Protein AF-A0A5E4LTL9-F1 (afdb_monomer)

Mean predicted aligned error: 17.82 Å

pLDDT: mean 80.67, std 15.3, range [40.28, 94.75]

Foldseek 3Di:
DDDDDDDDDDDDDDDDDPDPPPDPDPPPPPPQQPQQDPLGARVSVQWDQQLLVSDTDRCVVDPSDDDADQDWDQDLQRDTFFFDDSVRHTDDDDDPPPDDAPVSLVVVPADWDPDVQIWGAGSVRDIHGDDPVFDDDPCQLVVQQWDKDQFDFPQQPPDPPDDTDSGGDIWTKAAAPSGRGHHPQWDWDSFPPPPDNRTITTTGGDDD

Secondary structure (DSSP, 8-state):
-------------------------------TT--B-TTS-BGGGT-EEEGGGTEEE-TTTS---------EEEPTTS-EEEEETTTTEEPPPP-GGG--SHHHHHHTTPPEES-SS-EEE-TTS-EEE---TT---HHHHHHTTPEEEEEEETTTTPPTT------EEEEEEEETTTTB---TTEEEEEEESTT-TT-EEEEEE---

Solvent-accessible surface area (backbone atoms only — not comparable to full-atom values): 13272 Å² total; per-residue (Å²): 137,90,81,91,85,85,86,89,79,84,81,87,77,92,72,91,72,81,68,85,78,72,74,90,64,93,65,93,60,88,66,87,83,77,55,55,49,100,86,62,27,35,50,92,81,48,25,43,76,27,78,61,72,76,42,64,35,39,71,92,83,43,73,83,76,72,87,53,70,94,55,70,48,75,39,97,73,71,50,71,35,44,41,46,69,64,79,47,42,65,50,79,69,85,79,70,86,78,61,85,46,29,66,54,36,50,73,72,68,43,58,68,44,96,49,90,70,43,31,27,45,48,75,90,73,49,73,28,62,50,78,62,86,88,64,89,42,63,66,55,21,47,73,38,49,14,46,64,36,80,63,33,61,76,54,75,89,58,63,94,87,65,87,67,70,94,52,64,34,72,44,31,32,15,41,25,86,84,62,24,31,50,38,95,67,31,43,72,40,80,43,49,60,75,95,48,90,56,18,40,18,34,47,41,72,65,81,129

Organism: NCBI:txid2885759

Radius of gyration: 40.94 Å; Cα contacts (8 Å, |Δi|>4): 295; chains: 1; bounding box: 63×66×120 Å

Structure (mmCIF, N/CA/C/O backbone):
data_AF-A0A5E4LTL9-F1
#
_entry.id   AF-A0A5E4LTL9-F1
#
loop_
_atom_site.group_PDB
_atom_site.id
_atom_site.type_symbol
_atom_site.label_atom_id
_atom_site.label_alt_id
_atom_site.label_comp_id
_atom_site.label_asym_id
_atom_site.label_entity_id
_atom_site.label_seq_id
_atom_site.pdbx_PDB_ins_code
_atom_site.Cartn_x
_atom_site.Cartn_y
_atom_site.Cartn_z
_atom_site.occupancy
_atom_site.B_iso_or_equiv
_atom_site.auth_seq_id
_atom_site.auth_comp_id
_atom_site.auth_asym_id
_atom_site.auth_atom_id
_atom_site.pdbx_PDB_model_num
ATOM 1 N N . MET A 1 1 ? 16.903 -51.162 73.311 1.00 42.03 1 MET A N 1
ATOM 2 C CA . MET A 1 1 ? 16.362 -50.334 74.412 1.00 42.03 1 MET A CA 1
ATOM 3 C C . MET A 1 1 ? 14.991 -49.853 73.932 1.00 42.03 1 MET A C 1
ATOM 5 O O . MET A 1 1 ? 14.964 -48.987 73.081 1.00 42.03 1 MET A O 1
ATOM 9 N N . LYS A 1 2 ? 13.899 -50.626 74.042 1.00 40.28 2 LYS A N 1
ATOM 10 C CA . LYS A 1 2 ? 13.083 -50.974 75.229 1.00 40.28 2 LYS A CA 1
ATOM 11 C C . LYS A 1 2 ? 12.522 -49.741 75.956 1.00 40.28 2 LYS A C 1
ATOM 13 O O . LYS A 1 2 ? 13.257 -49.133 76.716 1.00 40.28 2 LYS A O 1
ATOM 18 N N . MET A 1 3 ? 11.236 -49.464 75.722 1.00 40.50 3 MET A N 1
ATOM 19 C CA . MET A 1 3 ? 10.217 -48.847 76.605 1.00 40.50 3 MET A CA 1
ATOM 20 C C . MET A 1 3 ? 8.936 -48.806 75.745 1.00 40.50 3 MET A C 1
ATOM 22 O O . MET A 1 3 ? 8.913 -48.067 74.773 1.00 40.50 3 MET A O 1
ATOM 26 N N . PHE A 1 4 ? 7.935 -49.696 75.806 1.00 43.84 4 PHE A N 1
ATOM 27 C CA . PHE A 1 4 ? 7.130 -50.265 76.903 1.00 43.84 4 PHE A CA 1
ATOM 28 C C . PHE A 1 4 ? 6.545 -49.217 77.857 1.00 43.84 4 PHE A C 1
ATOM 30 O O . PHE A 1 4 ? 7.293 -48.667 78.655 1.00 43.84 4 PHE A O 1
ATOM 37 N N . ILE A 1 5 ? 5.220 -49.000 77.764 1.00 49.28 5 ILE A N 1
ATOM 38 C CA . ILE A 1 5 ? 4.168 -49.092 78.814 1.00 49.28 5 ILE A CA 1
ATOM 39 C C . ILE A 1 5 ? 2.835 -48.676 78.130 1.00 49.28 5 ILE A C 1
ATOM 41 O O . ILE A 1 5 ? 2.719 -47.554 77.661 1.00 49.28 5 ILE A O 1
ATOM 45 N N . PHE A 1 6 ? 1.978 -49.608 77.696 1.00 40.88 6 PHE A N 1
ATOM 46 C CA . PHE A 1 6 ? 0.892 -50.332 78.394 1.00 40.88 6 PHE A CA 1
ATOM 47 C C . PHE A 1 6 ? -0.418 -49.547 78.636 1.00 40.88 6 PHE A C 1
ATOM 49 O O . PHE A 1 6 ? -0.459 -48.597 79.403 1.00 40.88 6 PHE A O 1
ATOM 56 N N . ALA A 1 7 ? -1.487 -50.125 78.069 1.00 42.72 7 ALA A N 1
ATOM 57 C CA . ALA A 1 7 ? -2.854 -50.228 78.591 1.00 42.72 7 ALA A CA 1
ATOM 58 C C . ALA A 1 7 ? -3.828 -49.045 78.436 1.00 42.72 7 ALA A C 1
ATOM 60 O O . ALA A 1 7 ? -3.866 -48.149 79.266 1.00 42.72 7 ALA A O 1
ATOM 61 N N . MET A 1 8 ? -4.771 -49.187 77.494 1.00 40.50 8 MET A N 1
ATOM 62 C CA . MET A 1 8 ? -6.189 -48.917 77.769 1.00 40.50 8 MET A CA 1
ATOM 63 C C . MET A 1 8 ? -7.062 -49.979 77.089 1.00 40.50 8 MET A C 1
ATOM 65 O O . MET A 1 8 ? -7.411 -49.881 75.916 1.00 40.50 8 MET A O 1
ATOM 69 N N . LEU A 1 9 ? -7.368 -51.030 77.853 1.00 47.25 9 LEU A N 1
ATOM 70 C CA . LEU A 1 9 ? -8.408 -52.015 77.570 1.00 47.25 9 LEU A CA 1
ATOM 71 C C . LEU A 1 9 ? -9.649 -51.661 78.409 1.00 47.25 9 LEU A C 1
ATOM 73 O O . LEU A 1 9 ? -9.576 -51.639 79.631 1.00 47.25 9 LEU A O 1
ATOM 77 N N . VAL A 1 10 ? -10.763 -51.462 77.699 1.00 48.34 10 VAL A N 1
ATOM 78 C CA . VAL A 1 10 ? -12.150 -51.828 78.053 1.00 48.34 10 VAL A CA 1
ATOM 79 C C . VAL A 1 10 ? -12.805 -51.148 79.270 1.00 48.34 10 VAL A C 1
ATOM 81 O O . VAL A 1 10 ? -12.718 -51.619 80.396 1.00 48.34 10 VAL A O 1
ATOM 84 N N . PHE A 1 11 ? -13.645 -50.151 78.979 1.00 42.91 11 PHE A N 1
ATOM 85 C CA . PHE A 1 11 ? -14.962 -49.977 79.611 1.00 42.91 11 PHE A CA 1
ATOM 86 C C . PHE A 1 11 ? -15.977 -49.958 78.453 1.00 42.91 11 PHE A C 1
ATOM 88 O O . PHE A 1 11 ? -15.904 -49.104 77.579 1.00 42.91 11 PHE A O 1
ATOM 95 N N . ALA A 1 12 ? -16.718 -51.040 78.208 1.00 50.00 12 ALA A N 1
ATOM 96 C CA . ALA A 1 12 ? -18.005 -51.320 78.848 1.00 50.00 12 ALA A CA 1
ATOM 97 C C . ALA A 1 12 ? -18.982 -50.143 78.686 1.00 50.00 12 ALA A C 1
ATOM 99 O O . ALA A 1 12 ? -18.912 -49.169 79.426 1.00 50.00 12 ALA A O 1
ATOM 100 N N . GLY A 1 13 ? -19.896 -50.246 77.719 1.00 46.25 13 GLY A N 1
ATOM 101 C CA . GLY A 1 13 ? -20.955 -49.255 77.544 1.00 46.25 13 GLY A CA 1
ATOM 102 C C . GLY A 1 13 ? -21.548 -49.263 76.147 1.00 46.25 13 GLY A C 1
ATOM 103 O O . GLY A 1 13 ? -21.329 -48.340 75.373 1.00 46.25 13 GLY A O 1
ATOM 104 N N . GLY A 1 14 ? -22.297 -50.315 75.818 1.00 55.34 14 GLY A N 1
ATOM 105 C CA . GLY A 1 14 ? -23.233 -50.240 74.708 1.00 55.34 14 GLY A CA 1
ATOM 106 C C . GLY A 1 14 ? -24.299 -49.190 75.012 1.00 55.34 14 GLY A C 1
ATOM 107 O O . GLY A 1 14 ? -25.017 -49.306 76.001 1.00 55.34 14 GLY A O 1
ATOM 108 N N . LEU A 1 15 ? -24.413 -48.192 74.143 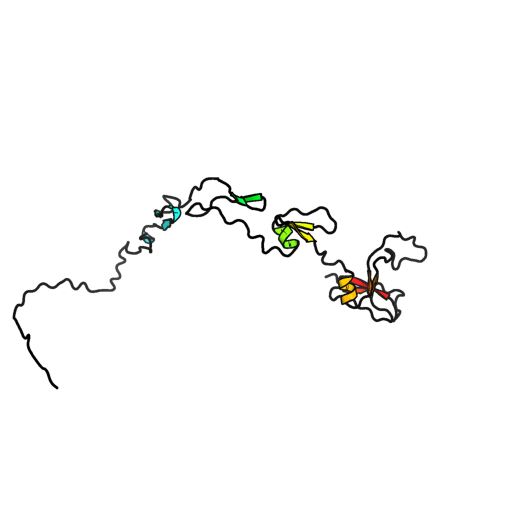1.00 49.59 15 LEU A N 1
ATOM 109 C CA . LEU A 1 15 ? -25.666 -47.500 73.889 1.00 49.59 15 LEU A CA 1
ATOM 110 C C . LEU A 1 15 ? -25.634 -46.981 72.457 1.00 49.59 15 LEU A C 1
ATOM 112 O O . LEU A 1 15 ? -24.769 -46.214 72.044 1.00 49.59 15 LEU A O 1
ATOM 116 N N . LEU A 1 16 ? -26.578 -47.518 71.698 1.00 54.06 16 LEU A N 1
ATOM 117 C CA . LEU A 1 16 ? -26.854 -47.242 70.307 1.00 54.06 16 LEU A CA 1
ATOM 118 C C . LEU A 1 16 ? -27.163 -45.751 70.129 1.00 54.06 16 LEU A C 1
ATOM 120 O O . LEU A 1 16 ? -28.270 -45.306 70.405 1.00 54.06 16 LEU A O 1
ATOM 124 N N . PHE A 1 17 ? -26.199 -45.003 69.609 1.00 44.84 17 PHE A N 1
ATOM 125 C CA . PHE A 1 17 ? -26.473 -43.921 68.673 1.00 44.84 17 PHE A CA 1
ATOM 126 C C . PHE A 1 17 ? -25.703 -44.264 67.405 1.00 44.84 17 PHE A C 1
ATOM 128 O O . PHE A 1 17 ? -24.545 -43.893 67.226 1.00 44.84 17 PHE A O 1
ATOM 135 N N . PHE A 1 18 ? -26.355 -45.047 66.542 1.00 50.97 18 PHE A N 1
ATOM 136 C CA . PHE A 1 18 ? -26.030 -45.041 65.126 1.00 50.97 18 PHE A CA 1
ATOM 137 C C . PHE A 1 18 ? -26.107 -43.578 64.685 1.00 50.97 18 PHE A C 1
ATOM 139 O O . PHE A 1 18 ? -27.191 -43.007 64.570 1.00 50.97 18 PHE A O 1
ATOM 146 N N . GLY A 1 19 ? -24.946 -42.959 64.473 1.00 48.91 19 GLY A N 1
ATOM 147 C CA . GLY A 1 19 ? -24.875 -41.869 63.521 1.00 48.91 19 GLY A CA 1
ATOM 148 C C . GLY A 1 19 ? -25.470 -42.377 62.214 1.00 48.91 19 GLY A C 1
ATOM 149 O O . GLY A 1 19 ? -25.259 -43.537 61.846 1.00 48.91 19 GLY A O 1
ATOM 150 N N . CYS A 1 20 ? -26.228 -41.530 61.525 1.00 46.00 20 CYS A N 1
ATOM 151 C CA . CYS A 1 20 ? -26.494 -41.746 60.115 1.00 46.00 20 CYS A CA 1
ATOM 152 C C . CYS A 1 20 ? -25.139 -41.782 59.397 1.00 46.00 20 CYS A C 1
ATOM 154 O O . CYS A 1 20 ? -24.617 -40.754 58.972 1.00 46.00 20 CYS A O 1
ATOM 156 N N . LEU A 1 21 ? -24.561 -42.976 59.276 1.00 48.28 21 LEU A N 1
ATOM 157 C CA . LEU A 1 21 ? -23.745 -43.339 58.134 1.00 48.28 21 LEU A CA 1
ATOM 158 C C . LEU A 1 21 ? -24.704 -43.281 56.944 1.00 48.28 21 LEU A C 1
ATOM 160 O O . LEU A 1 21 ? -25.384 -44.249 56.624 1.00 48.28 21 LEU A O 1
ATOM 164 N N . GLY A 1 22 ? -24.853 -42.081 56.385 1.00 47.03 22 GLY A N 1
ATOM 165 C CA . GLY A 1 22 ? -25.457 -41.894 55.082 1.00 47.03 22 GLY A CA 1
ATOM 166 C C . GLY A 1 22 ? -24.492 -42.475 54.068 1.00 47.03 22 GLY A C 1
ATOM 167 O O . GLY A 1 22 ? -23.444 -41.888 53.796 1.00 47.03 22 GLY A O 1
ATOM 168 N N . ASP A 1 23 ? -24.836 -43.653 53.567 1.00 43.66 23 ASP A N 1
ATOM 169 C CA . ASP A 1 23 ? -24.208 -44.254 52.410 1.00 43.66 23 ASP A CA 1
ATOM 170 C C . ASP A 1 23 ? -24.139 -43.227 51.271 1.00 43.66 23 ASP A C 1
ATOM 172 O O . ASP A 1 23 ? -25.149 -42.652 50.856 1.00 43.66 23 ASP A O 1
ATOM 176 N N . ASN A 1 24 ? -22.938 -43.030 50.721 1.00 55.28 24 ASN A N 1
ATOM 177 C CA . ASN A 1 24 ? -22.791 -42.582 49.342 1.00 55.28 24 ASN A CA 1
ATOM 178 C C . ASN A 1 24 ? -23.327 -43.705 48.444 1.00 55.28 24 ASN A C 1
ATOM 180 O O . ASN A 1 24 ? -22.568 -44.525 47.928 1.00 55.28 24 ASN A O 1
ATOM 184 N N . GLN A 1 25 ? -24.647 -43.765 48.276 1.00 48.75 25 GLN A N 1
ATOM 185 C CA . GLN A 1 25 ? -25.233 -44.466 47.145 1.00 48.75 25 GLN A CA 1
ATOM 186 C C . GLN A 1 25 ? -25.134 -43.566 45.907 1.00 48.75 25 GLN A C 1
ATOM 188 O O . GLN A 1 25 ? -25.511 -42.393 45.979 1.00 48.75 25 GLN A O 1
ATOM 193 N N . PRO A 1 26 ? -24.723 -44.099 44.741 1.00 55.72 26 PRO A N 1
ATOM 194 C CA . PRO A 1 26 ?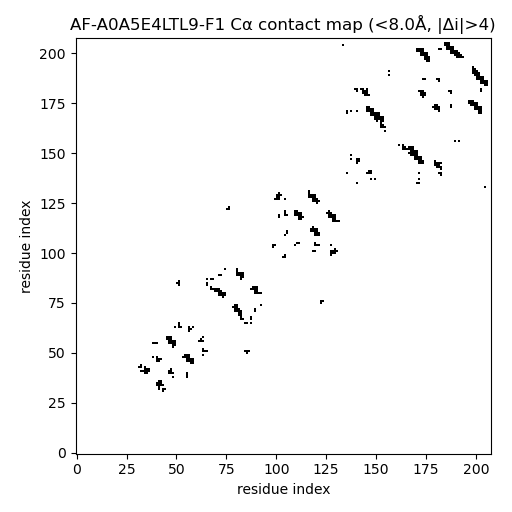 -25.027 -43.491 43.454 1.00 55.72 26 PRO A CA 1
ATOM 195 C C . PRO A 1 26 ? -26.536 -43.632 43.221 1.00 55.72 26 PRO A C 1
ATOM 197 O O . PRO A 1 26 ? -27.022 -44.532 42.537 1.00 55.72 26 PRO A O 1
ATOM 200 N N . GLY A 1 27 ? -27.292 -42.760 43.882 1.00 44.44 27 GLY A N 1
ATOM 201 C CA . GLY A 1 27 ? -28.712 -42.579 43.673 1.00 44.44 27 GLY A CA 1
ATOM 202 C C . GLY A 1 27 ? -28.911 -41.861 42.353 1.00 44.44 27 GLY A C 1
ATOM 203 O O . GLY A 1 27 ? -28.797 -40.641 42.274 1.00 44.44 27 GLY A O 1
ATOM 204 N N . ASN A 1 28 ? -29.225 -42.636 41.318 1.00 56.06 28 ASN A N 1
ATOM 205 C CA . ASN A 1 28 ? -29.892 -42.174 40.110 1.00 56.06 28 ASN A CA 1
ATOM 206 C C . ASN A 1 28 ? -31.312 -41.694 40.467 1.00 56.06 28 ASN A C 1
ATOM 208 O O . ASN A 1 28 ? -32.315 -42.343 40.188 1.00 56.06 28 ASN A O 1
ATOM 212 N N . GLY A 1 29 ? -31.365 -40.575 41.173 1.00 53.91 29 GLY A N 1
ATOM 213 C CA . GLY A 1 29 ? -32.506 -39.698 41.304 1.00 53.91 29 GLY A CA 1
ATOM 214 C C . GLY A 1 29 ? -31.923 -38.325 41.063 1.00 53.91 29 GLY A C 1
ATOM 215 O O . GLY A 1 29 ? -31.194 -37.812 41.907 1.00 53.91 29 GLY A O 1
ATOM 216 N N . THR A 1 30 ? -32.146 -37.774 39.874 1.00 54.22 30 THR A N 1
ATOM 217 C CA . THR A 1 30 ? -31.717 -36.418 39.541 1.00 54.22 30 THR A CA 1
ATOM 218 C C . THR A 1 30 ? -32.328 -35.468 40.565 1.00 54.22 30 THR A C 1
ATOM 220 O O . THR A 1 30 ? -33.503 -35.114 40.466 1.00 54.22 30 THR A O 1
ATOM 223 N N . VAL A 1 31 ? -31.554 -35.088 41.584 1.00 56.84 31 VAL A N 1
ATOM 224 C CA . VAL A 1 31 ? -31.91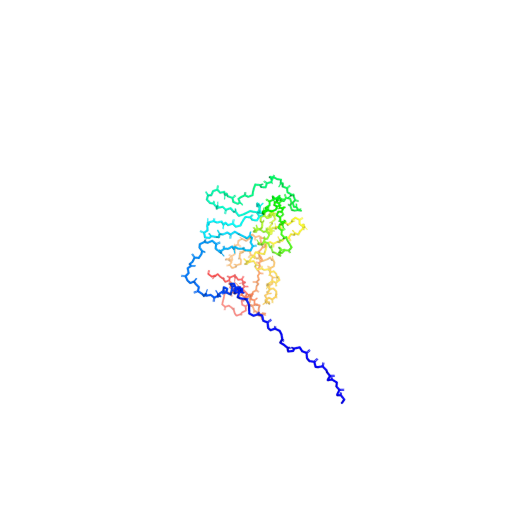0 -33.988 42.474 1.00 56.84 31 VAL A CA 1
ATOM 225 C C . VAL A 1 31 ? -31.895 -32.748 41.595 1.00 56.84 31 VAL A C 1
ATOM 227 O O . VAL A 1 31 ? -30.835 -32.239 41.228 1.00 56.84 31 VAL A O 1
ATOM 230 N N . VAL A 1 32 ? -33.085 -32.320 41.181 1.00 57.03 32 VAL A N 1
ATOM 231 C CA . VAL A 1 32 ? -33.272 -31.114 40.380 1.00 57.03 32 VAL A CA 1
ATOM 232 C C . VAL A 1 32 ? -32.790 -29.946 41.242 1.00 57.03 32 VAL A C 1
ATOM 234 O O . VAL A 1 32 ? -33.374 -29.674 42.289 1.00 57.03 32 VAL A O 1
ATOM 237 N N . GLY A 1 33 ? -31.677 -29.313 40.855 1.00 61.84 33 GLY A N 1
ATOM 238 C CA . GLY A 1 33 ? -31.102 -28.169 41.570 1.00 61.84 33 GLY A CA 1
ATOM 239 C C . GLY A 1 33 ? -29.743 -28.372 42.253 1.00 61.84 33 GLY A C 1
ATOM 240 O O . GLY A 1 33 ? -29.355 -27.503 43.031 1.00 61.84 33 GLY A O 1
ATOM 241 N N . ASN A 1 34 ? -28.973 -29.439 41.992 1.00 70.31 34 ASN A N 1
ATOM 242 C CA . ASN A 1 34 ? -27.575 -29.543 42.474 1.00 70.31 34 ASN A CA 1
ATOM 243 C C . ASN A 1 34 ? -26.506 -29.062 41.461 1.00 70.31 34 ASN A C 1
ATOM 245 O O . ASN A 1 34 ? -25.313 -29.266 41.640 1.00 70.31 34 ASN A O 1
ATOM 249 N N . ASP A 1 35 ? -26.908 -28.385 40.397 1.00 81.38 35 ASP A N 1
ATOM 250 C CA . ASP A 1 35 ? -26.060 -27.993 39.267 1.00 81.38 35 ASP A CA 1
ATOM 251 C C . ASP A 1 35 ? -25.598 -26.526 39.354 1.00 81.38 35 ASP A C 1
ATOM 253 O O . ASP A 1 35 ? -25.837 -25.725 38.454 1.00 81.38 35 ASP A O 1
ATOM 257 N N . SER A 1 36 ? -24.976 -26.145 40.477 1.00 86.44 36 SER A N 1
ATOM 258 C CA . SER A 1 36 ? -24.391 -24.798 40.592 1.00 86.44 36 SER A CA 1
ATOM 259 C C . SER A 1 36 ? -23.082 -24.694 39.817 1.00 86.44 36 SER A C 1
ATOM 261 O O . SER A 1 36 ? -22.221 -25.560 39.958 1.00 86.44 36 SER A O 1
ATOM 263 N N . ASP A 1 37 ? -22.910 -23.602 39.076 1.00 86.06 37 ASP A N 1
ATOM 264 C CA . ASP A 1 37 ? -21.609 -23.168 38.565 1.00 86.06 37 ASP A CA 1
ATOM 265 C C . ASP A 1 37 ? -20.714 -22.583 39.684 1.00 86.06 37 ASP A C 1
ATOM 267 O O . ASP A 1 37 ? -21.110 -22.502 40.851 1.00 86.06 37 ASP A O 1
ATOM 271 N N . SER A 1 38 ? -19.493 -22.157 39.338 1.00 91.50 38 SER A N 1
ATOM 272 C CA . SER A 1 38 ? -18.532 -21.542 40.273 1.00 91.50 38 SER A CA 1
ATOM 273 C C . SER A 1 38 ? -19.049 -20.270 40.956 1.00 91.50 38 SER A C 1
ATOM 275 O O . SER A 1 38 ? -18.534 -19.885 42.004 1.00 91.50 38 SER A O 1
ATOM 277 N N . HIS A 1 39 ? -20.058 -19.620 40.373 1.00 86.69 39 HIS A N 1
ATOM 278 C CA . HIS A 1 39 ? -20.718 -18.434 40.911 1.00 86.69 39 HIS A CA 1
ATOM 279 C C . HIS A 1 39 ? -22.027 -18.775 41.647 1.00 86.69 39 HIS A C 1
ATOM 281 O O . HIS A 1 39 ? -22.732 -17.882 42.116 1.00 86.69 39 HIS A O 1
ATOM 287 N N . GLY A 1 40 ? -22.348 -20.067 41.790 1.00 88.19 40 GLY A N 1
ATOM 288 C CA . GLY A 1 40 ? -23.542 -20.566 42.464 1.00 88.19 40 GLY A CA 1
ATOM 289 C C . GLY A 1 40 ? -24.795 -20.626 41.586 1.00 88.19 40 GLY A C 1
ATOM 290 O O . GLY A 1 40 ? -25.834 -21.085 42.069 1.00 88.19 40 GLY A O 1
ATOM 291 N N . CYS A 1 41 ? -24.731 -20.224 40.315 1.00 91.50 41 CYS A N 1
ATOM 292 C CA . CYS A 1 41 ? -25.880 -20.177 39.416 1.00 91.50 41 CYS A CA 1
ATOM 293 C C . CYS A 1 41 ? -26.301 -21.570 38.950 1.00 91.50 41 CYS A C 1
ATOM 295 O O . CYS A 1 41 ? -25.478 -22.379 38.532 1.00 91.50 41 CYS A O 1
ATOM 297 N N . LYS A 1 42 ? -27.609 -21.838 39.004 1.00 90.56 42 LYS A N 1
ATOM 298 C CA . LYS A 1 42 ? -28.217 -23.107 38.583 1.00 90.56 42 LYS A CA 1
ATOM 299 C C . LYS A 1 42 ? -28.638 -23.042 37.116 1.00 90.56 42 LYS A C 1
ATOM 301 O O . LYS A 1 42 ? -29.698 -22.489 36.803 1.00 90.56 42 LYS A O 1
ATOM 306 N N . LEU A 1 43 ? -27.842 -23.626 36.226 1.00 85.00 43 LEU A N 1
ATOM 307 C CA . LEU A 1 43 ? -28.092 -23.602 34.778 1.00 85.00 43 LEU A CA 1
ATOM 308 C C . LEU A 1 43 ? -29.400 -24.322 34.401 1.00 85.00 43 LEU A C 1
ATOM 310 O O . LEU A 1 43 ? -30.139 -23.841 33.544 1.00 85.00 43 LEU A O 1
ATOM 314 N N . SER A 1 44 ? -29.753 -25.407 35.095 1.00 84.19 44 SER A N 1
ATOM 315 C CA . SER A 1 44 ? -30.987 -26.185 34.885 1.00 84.19 44 SER A CA 1
ATOM 316 C C . SER A 1 44 ? -32.241 -25.414 35.283 1.00 84.19 44 SER A C 1
ATOM 318 O O . SER A 1 44 ? -33.310 -25.650 34.730 1.00 84.19 44 SER A O 1
ATOM 320 N N . ALA A 1 45 ? -32.122 -24.465 36.217 1.00 86.00 45 ALA A N 1
ATOM 321 C CA . ALA A 1 45 ? -33.194 -23.526 36.547 1.00 86.00 45 ALA A CA 1
ATOM 322 C C . ALA A 1 45 ? -33.209 -22.301 35.610 1.00 86.00 45 ALA A C 1
ATOM 324 O O . ALA A 1 45 ? -34.049 -21.411 35.758 1.00 86.00 45 ALA A O 1
ATOM 325 N N . GLY A 1 46 ? -32.294 -22.250 34.636 1.00 87.44 46 GLY A N 1
ATOM 326 C CA . GLY A 1 46 ? -32.217 -21.182 33.652 1.00 87.44 46 GLY A CA 1
ATOM 327 C C . GLY A 1 46 ? -31.345 -19.993 34.032 1.00 87.44 46 GLY A C 1
ATOM 328 O O . GLY A 1 46 ? -31.355 -18.985 33.323 1.00 87.44 46 GLY A O 1
ATOM 329 N N . TYR A 1 47 ? -30.619 -20.073 35.147 1.00 89.69 47 TYR A N 1
ATOM 330 C CA . TYR A 1 47 ? -29.749 -18.994 35.590 1.00 89.69 47 TYR A CA 1
ATOM 331 C C . TYR A 1 47 ? -28.400 -19.045 34.881 1.00 89.69 47 TYR A C 1
ATOM 333 O O . TYR A 1 47 ? -27.743 -20.078 34.863 1.00 89.69 47 TYR A O 1
ATOM 341 N N . ASN A 1 48 ? -27.970 -17.901 34.362 1.00 89.44 48 ASN A N 1
ATOM 342 C CA . ASN A 1 48 ? -26.644 -17.669 33.812 1.00 89.44 48 ASN A CA 1
ATOM 343 C C . ASN A 1 48 ? -25.959 -16.565 34.621 1.00 89.44 48 ASN A C 1
ATOM 345 O O . ASN A 1 48 ? -26.589 -15.560 34.968 1.00 89.44 48 ASN A O 1
ATOM 349 N N . TRP A 1 49 ? -24.677 -16.744 34.930 1.00 89.88 49 TRP A N 1
ATOM 350 C CA . TRP A 1 49 ? -23.895 -15.713 35.600 1.00 89.88 49 TRP A CA 1
ATOM 351 C C . TRP A 1 49 ? -23.688 -14.504 34.683 1.00 89.88 49 TRP A C 1
ATOM 353 O O . TRP A 1 49 ? -23.253 -14.642 33.541 1.00 89.88 49 TRP A O 1
ATOM 363 N N . CYS A 1 50 ? -23.986 -13.309 35.190 1.00 88.88 50 CYS A N 1
ATOM 364 C CA . CYS A 1 50 ? -23.691 -12.053 34.514 1.00 88.88 50 CYS A CA 1
ATOM 365 C C . CYS A 1 50 ? -22.598 -11.309 35.279 1.00 88.88 50 CYS A C 1
ATOM 367 O O . CYS A 1 50 ? -22.867 -10.734 36.337 1.00 88.88 50 CYS A O 1
ATOM 369 N N . ASP A 1 51 ? -21.388 -11.279 34.718 1.00 84.50 51 ASP A N 1
ATOM 370 C CA . ASP A 1 51 ? -20.227 -10.642 35.349 1.00 84.50 51 ASP A CA 1
ATOM 371 C C . ASP A 1 51 ? -20.458 -9.145 35.597 1.00 84.50 51 ASP A C 1
ATOM 373 O O . ASP A 1 51 ? -20.180 -8.623 36.670 1.00 84.50 51 ASP A O 1
ATOM 377 N N . ALA A 1 52 ? -21.117 -8.463 34.664 1.00 80.81 52 ALA A N 1
ATOM 378 C CA . ALA A 1 52 ? -21.386 -7.036 34.792 1.00 80.81 52 ALA A CA 1
ATOM 379 C C . ALA A 1 52 ? -22.307 -6.653 35.961 1.00 80.81 52 ALA A C 1
ATOM 381 O O . ALA A 1 52 ? -22.222 -5.547 36.486 1.00 80.81 52 ALA A O 1
ATOM 382 N N . LYS A 1 53 ? -23.223 -7.548 36.351 1.00 82.88 53 LYS A N 1
ATOM 383 C CA . LYS A 1 53 ? -24.169 -7.314 37.454 1.00 82.88 53 LYS A CA 1
ATOM 384 C C . LYS A 1 53 ? -23.811 -8.113 38.711 1.00 82.88 53 LYS A C 1
ATOM 386 O O . LYS A 1 53 ? -24.531 -7.997 39.699 1.00 82.88 53 LYS A O 1
ATOM 391 N N . GLN A 1 54 ? -22.755 -8.934 38.652 1.00 85.94 54 GLN A N 1
ATOM 392 C CA . GLN A 1 54 ? -22.344 -9.880 39.696 1.00 85.94 54 GLN A CA 1
ATOM 393 C C . GLN A 1 54 ? -23.535 -10.679 40.262 1.00 85.94 54 GLN A C 1
ATOM 395 O O . GLN A 1 54 ? -23.674 -10.853 41.474 1.00 85.94 54 GLN A O 1
ATOM 400 N N . LYS A 1 55 ? -24.444 -11.124 39.380 1.00 89.12 55 LYS A N 1
ATOM 401 C CA . LYS A 1 55 ? -25.648 -11.871 39.770 1.00 89.12 55 LYS A CA 1
ATOM 402 C C . LYS A 1 55 ? -26.029 -12.939 38.750 1.00 89.12 55 LYS A C 1
ATOM 404 O O . LYS A 1 55 ? -25.819 -12.779 37.547 1.00 89.12 55 LYS A O 1
ATOM 409 N N . CYS A 1 56 ? -26.664 -13.997 39.243 1.00 91.88 56 CYS A N 1
ATOM 410 C CA . CYS A 1 56 ? -27.313 -15.009 38.423 1.00 91.88 56 CYS A CA 1
ATOM 411 C C . CYS A 1 56 ? -28.608 -14.441 37.836 1.00 91.88 56 CYS A C 1
ATOM 413 O O . CYS A 1 56 ? -29.532 -14.104 38.577 1.00 91.88 56 CYS A O 1
ATOM 415 N N . ILE A 1 57 ? -28.688 -14.340 36.512 1.00 91.88 57 ILE A N 1
ATOM 416 C CA . ILE A 1 57 ? -29.866 -13.832 35.802 1.00 91.88 57 ILE A CA 1
ATOM 417 C C . ILE A 1 57 ? -30.496 -14.917 34.943 1.00 91.88 57 ILE A C 1
ATOM 419 O O . ILE A 1 57 ? -29.808 -15.818 34.474 1.00 91.88 57 ILE A O 1
ATOM 423 N N . ARG A 1 58 ? -31.794 -14.802 34.675 1.00 91.62 58 ARG A N 1
ATOM 424 C CA . ARG A 1 58 ? -32.452 -15.574 33.618 1.00 91.62 58 ARG A CA 1
ATOM 425 C C . ARG A 1 58 ? -32.437 -14.717 32.351 1.00 91.62 58 ARG A C 1
ATOM 427 O O . ARG A 1 58 ? -33.090 -13.674 32.362 1.00 91.62 58 ARG A O 1
ATOM 434 N N . PRO A 1 59 ? -31.720 -15.107 31.278 1.00 88.69 59 PRO A N 1
ATOM 435 C CA . PRO A 1 59 ? -31.536 -14.258 30.093 1.00 88.69 59 PRO A CA 1
ATOM 436 C C . PRO A 1 59 ? -32.833 -13.781 29.423 1.00 88.69 59 PRO A C 1
ATOM 438 O O . PRO A 1 59 ? -32.832 -12.780 28.715 1.00 88.69 59 PRO A O 1
ATOM 441 N N . TRP A 1 60 ? -33.938 -14.501 29.633 1.00 87.44 60 TRP A N 1
ATOM 442 C CA . TRP A 1 60 ? -35.265 -14.163 29.107 1.00 87.44 60 TRP A CA 1
ATOM 443 C C . TRP A 1 60 ? -36.096 -13.243 30.015 1.00 87.44 60 TRP A C 1
ATOM 445 O O . TRP A 1 60 ?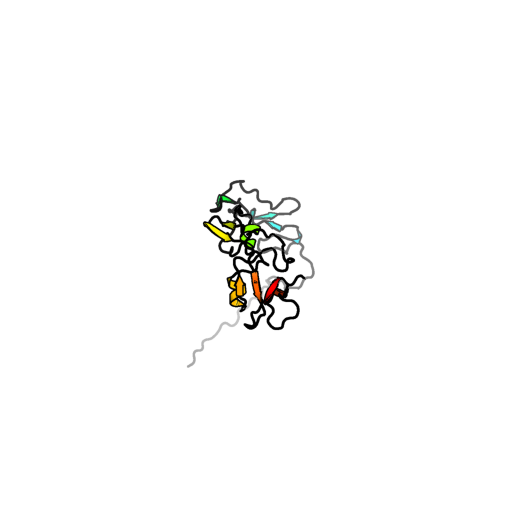 -37.131 -12.754 29.578 1.00 87.44 60 TRP A O 1
ATOM 455 N N . GLU A 1 61 ? -35.677 -13.010 31.261 1.00 89.25 61 GLU A N 1
ATOM 456 C CA . GLU A 1 61 ? -36.310 -12.043 32.176 1.00 89.25 61 GLU A CA 1
ATOM 457 C C . GLU A 1 61 ? -35.493 -10.754 32.253 1.00 89.25 61 GLU A C 1
ATOM 459 O O . GLU A 1 61 ? -36.042 -9.655 32.237 1.00 89.25 61 GLU A O 1
ATOM 464 N N . GLU A 1 62 ? -34.166 -10.884 32.296 1.00 85.69 62 GLU A N 1
ATOM 465 C CA . GLU A 1 62 ? -33.243 -9.762 32.336 1.00 85.69 62 GLU A CA 1
ATOM 466 C C . GLU A 1 62 ? -32.065 -9.976 31.387 1.00 85.69 62 GLU A C 1
ATOM 468 O O . GLU A 1 62 ? -31.455 -11.042 31.344 1.00 85.69 62 GLU A O 1
ATOM 473 N N . ASN A 1 63 ? -31.679 -8.911 30.688 1.00 85.31 63 ASN A N 1
ATOM 474 C CA . ASN A 1 63 ? -30.509 -8.903 29.821 1.00 85.31 63 ASN A CA 1
ATOM 475 C C . ASN A 1 63 ? -29.225 -8.581 30.621 1.00 85.31 63 ASN A C 1
ATOM 477 O O . ASN A 1 63 ? -29.233 -7.740 31.532 1.00 85.31 63 ASN A O 1
ATOM 481 N N . CYS A 1 64 ? -28.107 -9.205 30.240 1.00 83.69 64 CYS A N 1
ATOM 482 C CA . CYS A 1 64 ? -26.758 -8.896 30.736 1.00 83.69 64 CYS A CA 1
ATOM 483 C C . CYS A 1 64 ? -26.109 -7.733 29.959 1.00 83.69 64 CYS A C 1
ATOM 485 O O . CYS A 1 64 ? -24.889 -7.628 29.879 1.00 83.69 64 CYS A O 1
ATOM 487 N N . THR A 1 65 ? -26.906 -6.857 29.341 1.00 80.31 65 THR A N 1
ATOM 488 C CA . THR A 1 65 ? -26.357 -5.672 28.677 1.00 80.31 65 THR A CA 1
ATOM 489 C C . THR A 1 65 ? -25.966 -4.638 29.716 1.00 80.31 65 THR A C 1
ATOM 491 O O . THR A 1 65 ? -26.759 -4.262 30.583 1.00 80.31 65 THR A O 1
ATOM 494 N N . VAL A 1 66 ? -24.717 -4.204 29.613 1.00 82.38 66 VAL A N 1
ATOM 495 C CA . VAL A 1 66 ? -24.144 -3.132 30.415 1.00 82.38 66 VAL A CA 1
ATOM 496 C C . VAL A 1 66 ? -24.373 -1.844 29.661 1.00 82.38 66 VAL A C 1
ATOM 498 O O . VAL A 1 66 ? -23.941 -1.712 28.518 1.00 82.38 66 VAL A O 1
ATOM 501 N N . MET A 1 67 ? -25.066 -0.906 30.291 1.00 81.62 67 MET A N 1
ATOM 502 C CA . MET A 1 67 ? -25.134 0.451 29.777 1.00 81.62 67 MET A CA 1
ATOM 503 C C . MET A 1 67 ? -23.914 1.185 30.323 1.00 81.62 67 MET A C 1
ATOM 505 O O . MET A 1 67 ? -23.863 1.510 31.510 1.00 81.62 67 MET A O 1
ATOM 509 N N . CYS A 1 68 ? -22.900 1.360 29.482 1.00 88.81 68 CYS A N 1
ATOM 510 C CA . CYS A 1 68 ? -21.747 2.175 29.832 1.00 88.81 68 CYS A CA 1
ATOM 511 C C . CYS A 1 68 ? -22.024 3.645 29.491 1.00 88.81 68 CYS A C 1
ATOM 513 O O . CYS A 1 68 ? -22.821 3.916 28.594 1.00 88.81 68 CYS A O 1
ATOM 515 N N . PRO A 1 69 ? -21.395 4.598 30.199 1.00 89.50 69 PRO A N 1
ATOM 516 C CA . PRO A 1 69 ? -21.426 5.997 29.795 1.00 89.50 69 PRO A CA 1
ATOM 517 C C . PRO A 1 69 ? -20.865 6.178 28.378 1.00 89.50 69 PRO A C 1
ATOM 519 O O . PRO A 1 69 ? -19.883 5.527 28.016 1.00 89.50 69 PRO A O 1
ATOM 522 N N . ASP A 1 70 ? -21.467 7.087 27.610 1.00 89.06 70 ASP A N 1
ATOM 523 C CA . ASP A 1 70 ? -21.066 7.410 26.233 1.00 89.06 70 ASP A CA 1
ATOM 524 C C . ASP A 1 70 ? -19.916 8.440 26.183 1.00 89.06 70 ASP A C 1
ATOM 526 O O . ASP A 1 70 ? -19.906 9.358 25.361 1.00 89.06 70 ASP A O 1
ATOM 530 N N . ASP A 1 71 ? -18.942 8.332 27.092 1.00 93.19 71 ASP A N 1
ATOM 531 C CA . ASP A 1 71 ? -17.727 9.143 27.056 1.00 93.19 71 ASP A CA 1
ATOM 532 C C . ASP A 1 71 ? -16.673 8.534 26.125 1.00 93.19 71 ASP A C 1
ATOM 534 O O . ASP A 1 71 ? -16.530 7.316 25.987 1.00 93.19 71 ASP A O 1
ATOM 538 N N . ALA A 1 72 ? -15.906 9.414 25.482 1.00 92.69 72 ALA A N 1
ATOM 539 C CA . ALA A 1 72 ? -14.891 9.036 24.515 1.00 92.69 72 ALA A CA 1
ATOM 540 C C . ALA A 1 72 ? -13.500 9.473 24.983 1.00 92.69 72 ALA A C 1
ATOM 542 O O . ALA A 1 72 ? -13.288 10.620 25.384 1.00 92.69 72 ALA A O 1
ATOM 543 N N . ARG A 1 73 ? -12.534 8.558 24.903 1.00 92.19 73 ARG A N 1
ATOM 544 C CA . ARG A 1 73 ? -11.113 8.846 25.106 1.00 92.19 73 ARG A CA 1
ATOM 545 C C . ARG A 1 73 ? -10.451 9.015 23.748 1.00 92.19 73 ARG A C 1
ATOM 547 O O . ARG A 1 73 ? -10.531 8.119 22.912 1.00 92.19 73 ARG A O 1
ATOM 554 N N . VAL A 1 74 ? -9.781 10.146 23.549 1.00 91.19 74 VAL A N 1
ATOM 555 C CA . VAL A 1 74 ? -9.025 10.421 22.322 1.00 91.19 74 VAL A CA 1
ATOM 556 C C . VAL A 1 74 ? -7.698 9.661 22.357 1.00 91.19 74 VAL A C 1
ATOM 558 O O . VAL A 1 74 ? -6.973 9.708 23.354 1.00 91.19 74 VAL A O 1
ATOM 561 N N . CYS A 1 75 ? -7.401 8.946 21.278 1.00 88.00 75 CYS A N 1
ATOM 562 C CA . CYS A 1 75 ? -6.145 8.241 21.063 1.00 88.00 75 CYS A CA 1
ATOM 563 C C . CYS A 1 75 ? -5.105 9.160 20.382 1.00 88.00 75 CYS A C 1
ATOM 565 O O . CYS A 1 75 ? -5.469 10.205 19.838 1.00 88.00 75 CYS A O 1
ATOM 567 N N . PRO A 1 76 ? -3.801 8.815 20.405 1.00 82.31 76 PRO A N 1
ATOM 568 C CA . PRO A 1 76 ? -2.743 9.643 19.806 1.00 82.31 76 PRO A CA 1
ATOM 569 C C . PRO A 1 76 ? -2.928 9.940 18.310 1.00 82.31 76 PRO A C 1
ATOM 571 O O . PRO A 1 76 ? -2.421 10.935 17.805 1.00 82.31 76 PRO A O 1
ATOM 574 N N . ASP A 1 77 ? -3.672 9.091 17.608 1.00 74.69 77 ASP A N 1
ATOM 575 C CA . ASP A 1 77 ? -4.034 9.228 16.200 1.00 74.69 77 ASP A CA 1
ATOM 576 C C . ASP A 1 77 ? -5.234 10.144 15.932 1.00 74.69 77 ASP A C 1
ATOM 578 O O . ASP A 1 77 ? -5.566 10.393 14.776 1.00 74.69 77 ASP A O 1
ATOM 582 N N . GLY A 1 78 ? -5.889 10.647 16.980 1.00 81.00 78 GLY A N 1
ATOM 583 C CA . GLY A 1 78 ? -7.095 11.465 16.874 1.00 81.00 78 GLY A CA 1
ATOM 584 C C . GLY A 1 78 ? -8.399 10.669 16.765 1.00 81.00 78 GLY A C 1
ATOM 585 O O . GLY A 1 78 ? -9.466 11.283 16.801 1.00 81.00 78 GLY A O 1
ATOM 586 N N . SER A 1 79 ? -8.355 9.332 16.684 1.00 83.88 79 SER A N 1
ATOM 587 C CA . SER A 1 79 ? -9.552 8.502 16.862 1.00 83.88 79 SER A CA 1
ATOM 588 C C . SER A 1 79 ? -10.065 8.561 18.303 1.00 83.88 79 SER A C 1
ATOM 590 O O . SER A 1 79 ? -9.366 8.983 19.229 1.00 83.88 79 SER A O 1
ATOM 592 N N . ALA A 1 80 ? -11.317 8.150 18.498 1.00 88.62 80 ALA A N 1
ATOM 593 C CA . ALA A 1 80 ? -11.977 8.168 19.791 1.00 88.62 80 ALA A CA 1
ATOM 594 C C . ALA A 1 80 ? -12.487 6.767 20.144 1.00 88.62 80 ALA A C 1
ATOM 596 O O . ALA A 1 80 ? -13.187 6.135 19.353 1.00 88.62 80 ALA A O 1
ATOM 597 N N . VAL A 1 81 ? -12.140 6.287 21.337 1.00 92.00 81 VAL A N 1
ATOM 598 C CA . VAL A 1 81 ? -12.570 4.982 21.852 1.00 92.00 81 VAL A CA 1
ATOM 599 C C . VAL A 1 81 ? -13.548 5.157 23.008 1.00 92.00 81 VAL A C 1
ATOM 601 O O . VAL A 1 81 ? -13.330 5.979 23.900 1.00 92.00 81 VAL A O 1
ATOM 604 N N . GLY A 1 82 ? -14.624 4.372 22.993 1.00 92.12 82 GLY A N 1
ATOM 605 C CA . GLY A 1 82 ? -15.621 4.332 24.061 1.00 92.12 82 GLY A CA 1
ATOM 606 C C . GLY A 1 82 ? -15.279 3.326 25.160 1.00 92.12 82 GLY A C 1
ATOM 607 O O . GLY A 1 82 ? -14.312 2.555 25.076 1.00 92.12 82 GLY A O 1
ATOM 608 N N . ARG A 1 83 ? -16.102 3.317 26.207 1.00 92.00 83 ARG A N 1
ATOM 609 C CA . ARG A 1 83 ? -16.069 2.283 27.245 1.00 92.00 83 ARG A CA 1
ATOM 610 C C . ARG A 1 83 ? -16.695 0.994 26.733 1.00 92.00 83 ARG A C 1
ATOM 612 O O . ARG A 1 83 ? -17.739 1.011 26.094 1.00 92.00 83 ARG A O 1
ATOM 619 N N . THR A 1 84 ? -16.065 -0.134 27.034 1.00 89.12 84 THR A N 1
ATOM 620 C CA . THR A 1 84 ? -16.545 -1.463 26.647 1.00 89.12 84 THR A CA 1
ATOM 621 C C . THR A 1 84 ? -16.338 -2.469 27.781 1.00 89.12 84 THR A C 1
ATOM 623 O O . THR A 1 84 ? -15.529 -2.259 28.689 1.00 89.12 84 THR A O 1
ATOM 626 N N . GLY A 1 85 ? -17.092 -3.569 27.732 1.00 84.12 85 GLY A N 1
ATOM 627 C CA . GLY A 1 85 ? -16.967 -4.690 28.665 1.00 84.12 85 GLY A CA 1
ATOM 628 C C . GLY A 1 85 ? -17.767 -4.551 29.971 1.00 84.12 85 GLY A C 1
ATOM 629 O O . GLY A 1 85 ? -18.469 -3.561 30.178 1.00 84.12 85 GLY A O 1
ATOM 630 N N . PRO A 1 86 ? -17.664 -5.550 30.869 1.00 82.25 86 PRO A N 1
ATOM 631 C CA . PRO A 1 86 ? -18.456 -5.626 32.101 1.00 82.25 86 PRO A CA 1
ATOM 632 C C . PRO A 1 86 ? -18.122 -4.530 33.121 1.00 82.25 86 PRO A C 1
ATOM 634 O O . PRO A 1 86 ? -18.980 -4.150 33.909 1.00 82.25 86 PRO A O 1
ATOM 637 N N . ASN A 1 87 ? -16.898 -3.993 33.069 1.00 84.56 87 ASN A N 1
ATOM 638 C CA . ASN A 1 87 ? -16.400 -2.963 33.985 1.00 84.56 87 ASN A CA 1
ATOM 639 C C . ASN A 1 87 ? -16.386 -1.548 33.373 1.00 84.56 87 ASN A C 1
ATOM 641 O O . ASN A 1 87 ? -15.822 -0.634 33.972 1.00 84.56 87 ASN A O 1
ATOM 645 N N . CYS A 1 88 ? -16.959 -1.351 32.178 1.00 88.50 88 CYS A N 1
ATOM 646 C CA . CYS A 1 88 ? -16.979 -0.064 31.469 1.00 88.50 88 CYS A CA 1
ATOM 647 C C . CYS A 1 88 ? -15.610 0.646 31.428 1.00 88.50 88 CYS A C 1
ATOM 649 O O . CYS A 1 88 ? -15.481 1.841 31.721 1.00 88.50 88 CYS A O 1
ATOM 651 N N . THR A 1 89 ? -14.566 -0.093 31.062 1.00 91.25 89 THR A N 1
ATOM 652 C CA . THR A 1 89 ? -13.221 0.451 30.847 1.00 91.25 89 THR A CA 1
ATOM 653 C C . THR A 1 89 ? -13.073 0.917 29.405 1.00 91.25 89 THR A C 1
ATOM 655 O O . THR A 1 89 ? -13.668 0.325 28.506 1.00 91.25 89 THR A O 1
ATOM 658 N N . PHE A 1 90 ? -12.278 1.959 29.154 1.00 93.06 90 PHE A N 1
ATOM 659 C CA . PHE A 1 90 ? -11.977 2.360 27.778 1.00 93.06 90 PHE A CA 1
ATOM 660 C C . PHE A 1 90 ? -11.355 1.200 27.007 1.00 93.06 90 PHE A C 1
ATOM 662 O O . PHE A 1 90 ? -10.427 0.557 27.503 1.00 93.06 90 PHE A O 1
ATOM 669 N N . ALA A 1 91 ? -11.841 0.969 25.788 1.00 90.69 91 ALA A N 1
ATOM 670 C CA . ALA A 1 91 ? -11.172 0.056 24.878 1.00 90.69 91 ALA A CA 1
ATOM 671 C C . ALA A 1 91 ? -9.709 0.509 24.664 1.00 90.69 91 ALA A C 1
ATOM 673 O O . ALA A 1 91 ? -9.412 1.717 24.711 1.00 90.69 91 ALA A O 1
ATOM 674 N N . PRO A 1 92 ? -8.771 -0.434 24.473 1.00 89.31 92 PRO A N 1
ATOM 675 C CA . PRO A 1 92 ? -7.411 -0.086 24.090 1.00 89.31 92 PRO A CA 1
ATOM 676 C C . PRO A 1 92 ? -7.427 0.685 22.764 1.00 89.31 92 PRO A C 1
ATOM 678 O O . PRO A 1 92 ? -8.275 0.443 21.906 1.00 89.31 92 PRO A O 1
ATOM 681 N N . CYS A 1 93 ? -6.495 1.629 22.612 1.00 86.00 93 CYS A N 1
ATOM 682 C CA . CYS A 1 93 ? -6.279 2.251 21.307 1.00 86.00 93 CYS A CA 1
ATOM 683 C C . CYS A 1 93 ? -5.719 1.185 20.350 1.00 86.00 93 CYS A C 1
ATOM 685 O O . CYS A 1 93 ? -5.033 0.272 20.825 1.00 86.00 93 CYS A O 1
ATOM 687 N N . PRO A 1 94 ? -5.986 1.279 19.038 1.00 78.88 94 PRO A N 1
ATOM 688 C CA . PRO A 1 94 ? -5.365 0.378 18.082 1.00 78.88 94 PRO A CA 1
ATOM 689 C C . PRO A 1 94 ? -3.836 0.486 18.169 1.00 78.88 94 PRO A C 1
ATOM 691 O O . PRO A 1 94 ? -3.280 1.572 18.338 1.00 78.88 94 PRO A O 1
ATOM 694 N N . ASP A 1 95 ? -3.160 -0.658 18.112 1.00 76.94 95 ASP A N 1
ATOM 695 C CA . ASP A 1 95 ? -1.702 -0.721 18.169 1.00 76.94 95 ASP A CA 1
ATOM 696 C C . ASP A 1 95 ? -1.117 -0.533 16.762 1.00 76.94 95 ASP A C 1
ATOM 698 O O . ASP A 1 95 ? -1.206 -1.411 15.903 1.00 76.94 95 ASP A O 1
ATOM 702 N N . TYR A 1 96 ? -0.530 0.641 16.530 1.00 71.12 96 TYR A N 1
ATOM 703 C CA . TYR A 1 96 ? 0.015 1.074 15.238 1.00 71.12 96 TYR A CA 1
ATOM 704 C C . TYR A 1 96 ? 1.455 0.618 14.989 1.00 71.12 96 TYR A C 1
ATOM 706 O O . TYR A 1 96 ? 2.026 0.893 13.927 1.00 71.12 96 TYR A O 1
ATOM 714 N N . SER A 1 97 ? 2.079 -0.063 15.954 1.00 69.38 97 SER A N 1
ATOM 715 C CA . SER A 1 97 ? 3.477 -0.490 15.843 1.00 69.38 97 SER A CA 1
ATOM 716 C C . SER A 1 97 ? 3.713 -1.479 14.693 1.00 69.38 97 SER A C 1
ATOM 718 O O . SER A 1 97 ? 4.814 -1.525 14.147 1.00 69.38 97 SER A O 1
ATOM 720 N N . ASN A 1 98 ? 2.667 -2.181 14.249 1.00 78.31 98 ASN A N 1
ATOM 721 C CA . ASN A 1 98 ? 2.770 -3.256 13.261 1.00 78.31 98 ASN A CA 1
ATOM 722 C C . ASN A 1 98 ? 2.640 -2.817 11.797 1.00 78.31 98 ASN A C 1
ATOM 724 O O . ASN A 1 98 ? 2.768 -3.659 10.917 1.00 78.31 98 ASN A O 1
ATOM 728 N N . ILE A 1 99 ? 2.408 -1.531 11.513 1.00 86.19 99 ILE A N 1
ATOM 729 C CA . ILE A 1 99 ? 2.293 -1.059 10.126 1.00 86.19 99 ILE A CA 1
ATOM 730 C C . ILE A 1 99 ? 3.691 -0.908 9.536 1.00 86.19 99 ILE A C 1
ATOM 732 O O . ILE A 1 99 ? 4.482 -0.072 9.985 1.00 86.19 99 ILE A O 1
ATOM 736 N N . THR A 1 100 ? 3.988 -1.719 8.525 1.00 87.12 100 THR A N 1
ATOM 737 C CA . THR A 1 100 ? 5.305 -1.776 7.871 1.00 87.12 100 THR A CA 1
ATOM 738 C C . THR A 1 100 ? 5.257 -1.459 6.381 1.00 87.12 100 THR A C 1
ATOM 740 O O . THR A 1 100 ? 6.300 -1.196 5.775 1.00 87.12 100 THR A O 1
ATOM 743 N N . ASN A 1 101 ? 4.070 -1.457 5.775 1.00 90.19 101 ASN A N 1
ATOM 744 C CA . ASN A 1 101 ? 3.898 -1.266 4.341 1.00 90.19 101 ASN A CA 1
ATOM 745 C C . ASN A 1 101 ? 2.733 -0.318 4.001 1.00 90.19 101 ASN A C 1
ATOM 747 O O . ASN A 1 101 ? 1.931 0.073 4.851 1.00 90.19 101 ASN A O 1
ATOM 751 N N . PHE A 1 102 ? 2.685 0.094 2.730 1.00 91.44 102 PHE A N 1
ATOM 752 C CA . PHE A 1 102 ? 1.646 0.989 2.218 1.00 91.44 102 PHE A CA 1
ATOM 753 C C . PHE A 1 102 ? 0.254 0.351 2.290 1.00 91.44 102 PHE A C 1
ATOM 755 O O . PHE A 1 102 ? -0.698 1.038 2.646 1.00 91.44 102 PHE A O 1
ATOM 762 N N . ASP A 1 103 ? 0.144 -0.945 1.997 1.00 90.12 103 ASP A N 1
ATOM 763 C CA . ASP A 1 103 ? -1.140 -1.648 1.917 1.00 90.12 103 ASP A CA 1
ATOM 764 C C . ASP A 1 103 ? -1.819 -1.754 3.291 1.00 90.12 103 ASP A C 1
ATOM 766 O O . ASP A 1 103 ? -3.011 -1.490 3.413 1.00 90.12 103 ASP A O 1
ATOM 770 N N . GLU A 1 104 ? -1.056 -2.036 4.348 1.00 90.19 104 GLU A N 1
ATOM 771 C CA . GLU A 1 104 ? -1.499 -2.015 5.747 1.00 90.19 104 GLU A CA 1
ATOM 772 C C . GLU A 1 104 ? -1.908 -0.609 6.181 1.00 90.19 104 GLU A C 1
ATOM 774 O O . GLU A 1 104 ? -2.934 -0.434 6.835 1.00 90.19 104 GLU A O 1
ATOM 779 N N . CYS A 1 105 ? -1.128 0.404 5.796 1.00 90.50 105 CYS A N 1
ATOM 780 C CA . CYS A 1 105 ? -1.435 1.796 6.105 1.00 90.50 105 CYS A CA 1
ATOM 781 C C . CYS A 1 105 ? -2.751 2.239 5.436 1.00 90.50 105 CYS A C 1
ATOM 783 O O . CYS A 1 105 ? -3.604 2.858 6.074 1.00 90.50 105 CYS A O 1
ATOM 785 N N . ALA A 1 106 ? -2.962 1.869 4.172 1.00 90.25 106 ALA A N 1
ATOM 786 C CA . ALA A 1 106 ? -4.195 2.158 3.448 1.00 90.25 106 ALA A CA 1
ATOM 787 C C . ALA A 1 106 ? -5.391 1.361 4.001 1.00 90.25 106 ALA A C 1
ATOM 789 O O . ALA A 1 106 ? -6.468 1.926 4.189 1.00 90.25 106 ALA A O 1
ATOM 790 N N . ALA A 1 107 ? -5.206 0.075 4.319 1.00 88.50 107 ALA A N 1
ATOM 791 C CA . ALA A 1 107 ? -6.242 -0.782 4.901 1.00 88.50 107 ALA A CA 1
ATOM 792 C C . ALA A 1 107 ? -6.677 -0.321 6.301 1.00 88.50 107 ALA A C 1
ATOM 794 O O . ALA A 1 107 ? -7.838 -0.483 6.673 1.00 88.50 107 ALA A O 1
ATOM 795 N N . ALA A 1 108 ? -5.766 0.295 7.057 1.00 85.25 108 ALA A N 1
ATOM 796 C CA . ALA A 1 108 ? -6.061 0.922 8.340 1.00 85.25 108 ALA A CA 1
ATOM 797 C C . ALA A 1 108 ? -6.820 2.260 8.213 1.00 8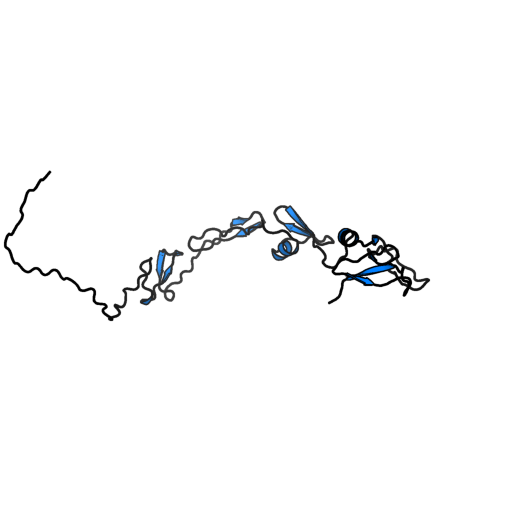5.25 108 ALA A C 1
ATOM 799 O O . ALA A 1 108 ? -7.237 2.820 9.225 1.00 85.25 108 ALA A O 1
ATOM 800 N N . GLY A 1 109 ? -7.034 2.767 6.991 1.00 86.62 109 GLY A N 1
ATOM 801 C CA . GLY A 1 109 ? -7.828 3.969 6.728 1.00 86.62 109 GLY A CA 1
ATOM 802 C C . GLY A 1 109 ? -7.073 5.287 6.911 1.00 86.62 109 GLY A C 1
ATOM 803 O O . GLY A 1 109 ? -7.706 6.329 7.090 1.00 86.62 109 GLY A O 1
ATOM 804 N N . TYR A 1 110 ? -5.737 5.272 6.883 1.00 87.12 110 TYR A N 1
ATOM 805 C CA . TYR A 1 110 ? -4.945 6.496 7.015 1.00 87.12 110 TYR A CA 1
ATOM 806 C C . TYR A 1 110 ? -4.965 7.371 5.755 1.00 87.12 110 TYR A C 1
ATOM 808 O O . TYR A 1 110 ? -5.196 6.874 4.650 1.00 87.12 110 TYR A O 1
ATOM 816 N N . PRO A 1 111 ? -4.675 8.682 5.895 1.00 90.75 111 PRO A N 1
ATOM 817 C CA . PRO A 1 111 ? -4.625 9.596 4.763 1.00 90.75 111 PRO A CA 1
ATOM 818 C C . PRO A 1 111 ? -3.589 9.176 3.715 1.00 90.75 111 PRO A C 1
ATOM 820 O O . PRO A 1 111 ? -2.396 9.039 4.012 1.00 90.75 111 PRO A O 1
ATOM 823 N N . ILE A 1 112 ? -4.055 9.045 2.472 1.00 93.19 112 ILE A N 1
ATOM 824 C CA . ILE A 1 112 ? -3.214 8.870 1.287 1.00 93.19 112 ILE A CA 1
ATOM 825 C C . ILE A 1 112 ? -2.961 10.252 0.673 1.00 93.19 112 ILE A C 1
ATOM 827 O O . ILE A 1 112 ? -3.893 11.000 0.388 1.00 93.19 112 ILE A O 1
ATOM 831 N N . LEU A 1 113 ? -1.690 10.600 0.495 1.00 91.81 113 LEU A N 1
ATOM 832 C CA . LEU A 1 113 ? -1.227 11.827 -0.140 1.00 91.81 113 LEU A CA 1
ATOM 833 C C . LEU A 1 113 ? -1.330 11.708 -1.664 1.00 91.81 113 LEU A C 1
ATOM 835 O O . LEU A 1 113 ? -0.949 10.685 -2.235 1.00 91.81 113 LEU A O 1
ATOM 839 N N . GLU A 1 114 ? -1.732 12.797 -2.319 1.00 88.62 114 GLU A N 1
ATOM 840 C CA . GLU A 1 114 ? -1.844 12.927 -3.783 1.00 88.62 114 GLU A CA 1
ATOM 841 C C . GLU A 1 114 ? -0.481 13.084 -4.496 1.00 88.62 114 GLU A C 1
ATOM 843 O O . GLU A 1 114 ? -0.356 13.756 -5.517 1.00 88.62 114 GLU A O 1
ATOM 848 N N . SER A 1 115 ? 0.573 12.479 -3.951 1.00 87.62 115 SER A N 1
ATOM 849 C CA . SER A 1 115 ? 1.870 12.359 -4.621 1.00 87.62 115 SER A CA 1
ATOM 850 C C . SER A 1 115 ? 1.850 11.173 -5.591 1.00 87.62 115 SER A C 1
ATOM 852 O O . SER A 1 115 ? 1.119 10.210 -5.381 1.00 87.62 115 SER A O 1
ATOM 854 N N . TYR A 1 116 ? 2.682 11.201 -6.636 1.00 83.94 116 TYR A N 1
ATOM 855 C CA . TYR A 1 116 ? 2.931 10.036 -7.491 1.00 83.94 116 TYR A CA 1
ATOM 856 C C . TYR A 1 116 ? 4.396 9.589 -7.346 1.00 83.94 116 TYR A C 1
ATOM 858 O O . TYR A 1 116 ? 5.283 10.372 -7.699 1.00 83.94 116 TYR A O 1
ATOM 866 N N . PRO A 1 117 ? 4.683 8.366 -6.846 1.00 85.88 117 PRO A N 1
ATOM 867 C CA . PRO A 1 117 ? 3.746 7.326 -6.384 1.00 85.88 117 PRO A CA 1
ATOM 868 C C . PRO A 1 117 ? 2.972 7.717 -5.109 1.00 85.88 117 PRO A C 1
ATOM 870 O O . PRO A 1 117 ? 3.500 8.500 -4.311 1.00 85.88 117 PRO A O 1
ATOM 873 N N . PRO A 1 118 ? 1.756 7.175 -4.889 1.00 90.50 118 PRO A N 1
ATOM 874 C CA . PRO A 1 118 ? 0.937 7.518 -3.729 1.00 90.50 118 PRO A CA 1
ATOM 875 C C . PRO A 1 118 ? 1.636 7.134 -2.427 1.00 90.50 118 PRO A C 1
ATOM 877 O O . PRO A 1 118 ? 2.364 6.139 -2.342 1.00 90.50 118 PRO A O 1
ATOM 880 N N . GLN A 1 119 ? 1.424 7.956 -1.402 1.00 93.38 119 GLN A N 1
ATOM 881 C CA . GLN A 1 119 ? 2.082 7.817 -0.106 1.00 93.38 119 GLN A CA 1
ATOM 882 C C . GLN A 1 119 ? 1.042 7.806 1.008 1.00 93.38 119 GLN A C 1
ATOM 884 O O . GLN A 1 119 ? 0.134 8.623 0.992 1.00 93.38 119 GLN A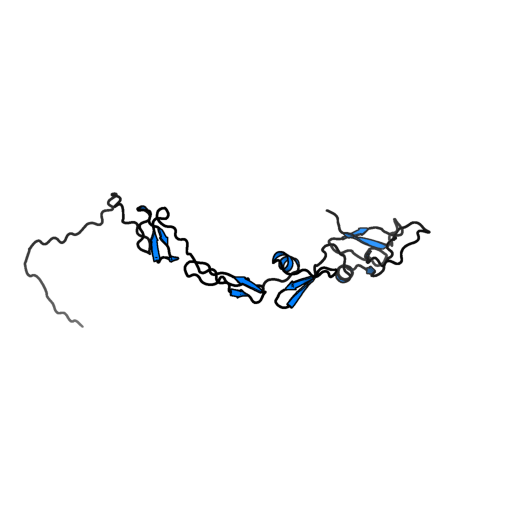 O 1
ATOM 889 N N . CYS A 1 120 ? 1.173 6.921 1.989 1.00 93.06 120 CYS A N 1
ATOM 890 C CA . CYS A 1 120 ? 0.284 6.846 3.145 1.00 93.06 120 CYS A CA 1
ATOM 891 C C . CYS A 1 120 ? 1.003 7.362 4.396 1.00 93.06 120 CYS A C 1
ATOM 893 O O . CYS A 1 120 ? 2.153 6.982 4.634 1.00 93.06 120 CYS A O 1
ATOM 895 N N . ARG A 1 121 ? 0.356 8.238 5.179 1.00 90.62 121 ARG A N 1
ATOM 896 C CA . ARG A 1 121 ? 0.959 8.881 6.361 1.00 90.62 121 ARG A CA 1
ATOM 897 C C . ARG A 1 121 ? 0.296 8.412 7.652 1.00 90.62 121 ARG A C 1
ATOM 899 O O . ARG A 1 121 ? -0.899 8.618 7.841 1.00 90.62 121 ARG A O 1
ATOM 906 N N . THR A 1 122 ? 1.088 7.868 8.572 1.00 88.25 122 THR A N 1
ATOM 907 C CA . THR A 1 122 ? 0.610 7.490 9.907 1.00 88.25 122 THR A CA 1
ATOM 908 C C . THR A 1 122 ? 0.668 8.668 10.890 1.00 88.25 122 THR A C 1
ATOM 910 O O . THR A 1 122 ? 1.466 9.592 10.705 1.00 88.25 122 THR A O 1
ATOM 913 N N . PRO A 1 123 ? -0.096 8.614 11.995 1.00 83.12 123 PRO A N 1
ATOM 914 C CA . PRO A 1 123 ? -0.036 9.596 13.081 1.00 83.12 123 PRO A CA 1
ATOM 915 C C . PRO A 1 123 ? 1.347 9.737 13.722 1.00 83.12 123 PRO A C 1
ATOM 917 O O . PRO A 1 123 ? 1.758 10.844 14.057 1.00 83.12 123 PRO A O 1
ATOM 920 N N . ASP A 1 124 ? 2.117 8.644 13.777 1.00 83.31 124 ASP A N 1
ATOM 921 C CA . ASP A 1 124 ? 3.522 8.639 14.226 1.00 83.31 124 ASP A CA 1
ATOM 922 C C . ASP A 1 124 ? 4.485 9.349 13.251 1.00 83.31 124 ASP A C 1
ATOM 924 O O . ASP A 1 124 ? 5.703 9.245 13.381 1.00 83.31 124 ASP A O 1
ATOM 928 N N . ASN A 1 125 ? 3.959 10.022 12.223 1.00 84.75 125 ASN A N 1
ATOM 929 C CA . ASN A 1 125 ? 4.711 10.725 11.189 1.00 84.75 125 ASN A CA 1
ATOM 930 C C . ASN A 1 125 ? 5.612 9.826 10.314 1.00 84.75 125 ASN A C 1
ATOM 932 O O . ASN A 1 125 ? 6.541 10.320 9.674 1.00 84.75 125 ASN A O 1
ATOM 936 N N . ARG A 1 126 ? 5.333 8.517 10.256 1.00 87.69 126 ARG A N 1
ATOM 937 C CA . ARG A 1 126 ? 5.922 7.606 9.266 1.00 87.69 126 ARG A CA 1
ATOM 938 C C . ARG A 1 126 ? 5.155 7.735 7.952 1.00 87.69 126 ARG A C 1
ATOM 940 O O . ARG A 1 126 ? 3.936 7.916 7.950 1.00 87.69 126 ARG A O 1
ATOM 947 N N . THR A 1 127 ? 5.875 7.614 6.844 1.00 90.88 127 THR A N 1
ATOM 948 C CA . THR A 1 127 ? 5.297 7.656 5.499 1.00 90.88 127 THR A CA 1
ATOM 949 C C . THR A 1 127 ? 5.692 6.399 4.745 1.00 90.88 127 THR A C 1
ATOM 951 O O . THR A 1 127 ? 6.875 6.075 4.652 1.00 90.88 127 THR A O 1
ATOM 954 N N . PHE A 1 128 ? 4.704 5.711 4.182 1.00 91.12 128 PHE A N 1
ATOM 955 C CA . PHE A 1 128 ? 4.898 4.525 3.356 1.00 91.12 128 PHE A CA 1
ATOM 956 C C . PHE A 1 128 ? 4.578 4.874 1.907 1.00 91.12 128 PHE A C 1
ATOM 958 O O . PHE A 1 128 ? 3.511 5.408 1.626 1.00 91.12 128 PHE A O 1
ATOM 965 N N . VAL A 1 129 ? 5.498 4.600 0.983 1.00 91.12 129 VAL A N 1
ATOM 966 C CA . VAL A 1 129 ? 5.289 4.818 -0.457 1.00 91.12 129 VAL A CA 1
ATOM 967 C C . VAL A 1 129 ? 4.781 3.522 -1.078 1.00 91.12 129 VAL A C 1
ATOM 969 O O . VAL A 1 129 ? 5.323 2.453 -0.783 1.00 91.12 129 VAL A O 1
ATOM 972 N N . GLN A 1 130 ? 3.766 3.597 -1.938 1.00 87.25 130 GLN A N 1
ATOM 973 C CA . GLN A 1 130 ? 3.287 2.421 -2.655 1.00 87.25 130 GLN A CA 1
ATOM 974 C C . GLN A 1 130 ? 4.384 1.879 -3.578 1.00 87.25 130 GLN A C 1
ATOM 976 O O . GLN A 1 130 ? 4.882 2.578 -4.463 1.00 87.25 130 GLN A O 1
ATOM 981 N N . LYS A 1 131 ? 4.739 0.603 -3.394 1.00 80.50 131 LYS A N 1
ATOM 982 C CA . LYS A 1 131 ? 5.516 -0.139 -4.387 1.00 80.50 131 LYS A CA 1
ATOM 983 C C . LYS A 1 131 ? 4.565 -0.509 -5.515 1.00 80.50 131 LYS A C 1
ATOM 985 O O . LYS A 1 131 ? 3.649 -1.301 -5.316 1.00 80.50 131 LYS A O 1
ATOM 990 N N . ILE A 1 132 ? 4.757 0.078 -6.687 1.00 76.50 132 ILE A N 1
ATOM 991 C CA . ILE A 1 132 ? 3.962 -0.272 -7.860 1.00 76.50 132 ILE A CA 1
ATOM 992 C C . ILE A 1 132 ? 4.473 -1.638 -8.350 1.00 76.50 132 ILE A C 1
ATOM 994 O O . ILE A 1 132 ? 5.495 -1.727 -9.031 1.00 76.50 132 ILE A O 1
ATOM 998 N N . ASN A 1 133 ? 3.816 -2.721 -7.920 1.00 57.59 133 ASN A N 1
ATOM 999 C CA . ASN A 1 133 ? 4.114 -4.079 -8.377 1.00 57.59 133 ASN A CA 1
ATOM 1000 C C . ASN A 1 133 ? 3.898 -4.145 -9.895 1.00 57.59 133 ASN A C 1
ATOM 1002 O O . ASN A 1 133 ? 2.785 -3.941 -10.372 1.00 57.59 133 ASN A O 1
ATOM 1006 N N . GLY A 1 134 ? 4.973 -4.403 -10.643 1.00 62.22 134 GLY A N 1
ATOM 1007 C CA . GLY A 1 134 ? 4.976 -4.377 -12.111 1.00 62.22 134 GLY A CA 1
ATOM 1008 C C . GLY A 1 134 ? 5.731 -3.196 -12.725 1.00 62.22 134 GLY A C 1
ATOM 1009 O O . GLY A 1 134 ? 5.898 -3.161 -13.941 1.00 62.22 134 GLY A O 1
ATOM 1010 N N . THR A 1 135 ? 6.243 -2.264 -11.914 1.00 70.50 135 THR A N 1
ATOM 1011 C CA . THR A 1 135 ? 7.153 -1.229 -12.411 1.00 70.50 135 THR A CA 1
ATOM 1012 C C . THR A 1 135 ? 8.585 -1.692 -12.226 1.00 70.50 135 THR A C 1
ATOM 1014 O O . THR A 1 135 ? 9.118 -1.751 -11.119 1.00 70.50 135 THR A O 1
ATOM 1017 N N . LEU A 1 136 ? 9.205 -2.047 -13.338 1.00 80.81 136 LEU A N 1
ATOM 1018 C CA . LEU A 1 136 ? 10.624 -2.326 -13.431 1.00 80.81 136 LEU A CA 1
ATOM 1019 C C . LEU A 1 136 ? 11.412 -1.102 -12.947 1.00 80.81 136 LEU A C 1
ATOM 1021 O O . LEU A 1 136 ? 11.318 -0.027 -13.531 1.00 80.81 136 LEU A O 1
ATOM 1025 N N . THR A 1 137 ? 12.156 -1.254 -11.854 1.00 87.75 137 THR A N 1
ATOM 1026 C CA . THR A 1 137 ? 13.006 -0.196 -11.287 1.00 87.75 137 THR A CA 1
ATOM 1027 C C . THR A 1 137 ? 14.466 -0.395 -11.683 1.00 87.75 137 THR A C 1
ATOM 1029 O O . THR A 1 137 ? 14.885 -1.519 -11.981 1.00 87.75 137 THR A O 1
ATOM 1032 N N . GLU A 1 138 ? 15.261 0.674 -11.597 1.00 89.88 138 GLU A N 1
ATOM 1033 C CA . GLU A 1 138 ? 16.714 0.639 -11.804 1.00 89.88 138 GLU A CA 1
ATOM 1034 C C . GLU A 1 138 ? 17.388 -0.454 -10.973 1.00 89.88 138 GLU A C 1
ATOM 1036 O O . GLU A 1 138 ? 18.157 -1.262 -11.494 1.00 89.88 138 GLU A O 1
ATOM 1041 N N . VAL A 1 139 ? 17.036 -0.536 -9.689 1.00 89.50 139 VAL A N 1
ATOM 1042 C CA . VAL A 1 139 ? 17.604 -1.520 -8.763 1.00 89.50 139 VAL A CA 1
ATOM 1043 C C . VAL A 1 139 ? 17.244 -2.936 -9.193 1.00 89.50 139 VAL A C 1
ATOM 1045 O O . VAL A 1 139 ? 18.118 -3.793 -9.269 1.00 89.50 139 VAL A O 1
ATOM 1048 N N . THR A 1 140 ? 15.975 -3.195 -9.524 1.00 90.31 140 THR A N 1
ATOM 1049 C CA . THR A 1 140 ? 15.549 -4.534 -9.961 1.00 90.31 140 THR A CA 1
ATOM 1050 C C . THR A 1 140 ? 16.196 -4.944 -11.282 1.00 90.31 140 THR A C 1
ATOM 1052 O O . THR A 1 140 ? 16.578 -6.098 -11.427 1.00 90.31 140 THR A O 1
ATOM 1055 N N . CYS A 1 141 ? 16.369 -4.002 -12.216 1.00 92.31 141 CYS A N 1
ATOM 1056 C CA . CYS A 1 141 ? 17.006 -4.248 -13.507 1.00 92.31 141 CYS A CA 1
ATOM 1057 C C . CYS A 1 141 ? 18.491 -4.590 -13.346 1.00 92.31 141 CYS A C 1
ATOM 1059 O O . CYS A 1 141 ? 18.945 -5.645 -13.781 1.00 92.31 141 CYS A O 1
ATOM 1061 N N . THR A 1 142 ? 19.238 -3.726 -12.658 1.00 92.31 142 THR A N 1
ATOM 1062 C CA . THR A 1 142 ? 20.686 -3.890 -12.470 1.00 92.31 142 THR A CA 1
ATOM 1063 C C . THR A 1 142 ? 21.021 -5.103 -11.603 1.00 92.31 142 THR A C 1
ATOM 1065 O O . THR A 1 142 ? 21.979 -5.814 -11.895 1.00 92.31 142 THR A O 1
ATOM 1068 N N . THR A 1 143 ? 20.199 -5.409 -10.591 1.00 93.19 143 THR A N 1
ATOM 1069 C CA . THR A 1 143 ? 20.363 -6.609 -9.748 1.00 93.19 143 THR A CA 1
ATOM 1070 C C . THR A 1 143 ? 20.148 -7.900 -10.540 1.00 93.19 143 THR A C 1
ATOM 1072 O O . THR A 1 143 ? 20.843 -8.882 -10.299 1.00 93.19 143 THR A O 1
ATOM 1075 N N . ALA A 1 144 ? 19.229 -7.899 -11.510 1.00 91.75 144 ALA A N 1
ATOM 1076 C CA . ALA A 1 144 ? 19.007 -9.031 -12.410 1.00 91.75 144 ALA A CA 1
ATOM 1077 C C . ALA A 1 144 ? 20.077 -9.157 -13.514 1.00 91.75 144 ALA A C 1
ATOM 1079 O O . ALA A 1 144 ? 20.021 -10.082 -14.320 1.00 91.75 144 ALA A O 1
ATOM 1080 N N . GLY A 1 145 ? 21.054 -8.245 -13.567 1.00 93.06 145 GLY A N 1
ATOM 1081 C CA . GLY A 1 145 ? 22.061 -8.209 -14.627 1.00 93.06 145 GLY A CA 1
ATOM 1082 C C . GLY A 1 145 ? 21.536 -7.643 -15.947 1.00 93.06 145 GLY A C 1
ATOM 1083 O O . GLY A 1 145 ? 22.064 -7.980 -17.005 1.00 93.06 145 GLY A O 1
ATOM 1084 N N . GLY A 1 146 ? 20.489 -6.820 -15.903 1.00 93.75 146 GLY A N 1
ATOM 1085 C CA . GLY A 1 146 ? 19.999 -6.037 -17.033 1.00 93.75 146 GLY A CA 1
ATOM 1086 C C . GLY A 1 146 ? 20.679 -4.669 -17.130 1.00 93.75 146 GLY A C 1
ATOM 1087 O O . GLY A 1 146 ? 21.281 -4.184 -16.168 1.00 93.75 146 GLY A O 1
ATOM 1088 N N . HIS A 1 147 ? 20.565 -4.019 -18.289 1.00 94.56 147 HIS A N 1
ATOM 1089 C CA . HIS A 1 147 ? 21.068 -2.659 -18.491 1.00 94.56 147 HIS A CA 1
ATOM 1090 C C . HIS A 1 147 ? 19.936 -1.637 -18.329 1.00 94.56 147 HIS A C 1
ATOM 1092 O O . HIS A 1 147 ? 18.950 -1.661 -19.062 1.00 94.56 147 HIS A O 1
ATOM 1098 N N . TRP A 1 148 ? 20.053 -0.737 -17.352 1.00 94.75 148 TRP A N 1
ATOM 1099 C CA . TRP A 1 148 ? 19.022 0.266 -17.091 1.00 94.75 148 TRP A CA 1
ATOM 1100 C C . TRP A 1 148 ? 19.147 1.456 -18.042 1.00 94.75 148 TRP A C 1
ATOM 1102 O O . TRP A 1 148 ? 20.176 2.128 -18.082 1.00 94.75 148 TRP A O 1
ATOM 1112 N N . ASN A 1 149 ? 18.067 1.755 -18.761 1.00 92.06 149 ASN A N 1
ATOM 1113 C CA . ASN A 1 149 ? 17.959 2.929 -19.611 1.00 92.06 149 ASN A CA 1
ATOM 1114 C C . ASN A 1 149 ? 16.912 3.896 -19.024 1.00 92.06 149 ASN A C 1
ATOM 1116 O O . ASN A 1 149 ? 15.708 3.671 -19.187 1.00 92.06 149 ASN A O 1
ATOM 1120 N N . PRO A 1 150 ? 17.335 4.981 -18.345 1.00 91.31 150 PRO A N 1
ATOM 1121 C CA . PRO A 1 150 ? 16.415 5.919 -17.704 1.00 91.31 150 PRO A CA 1
ATOM 1122 C C . PRO A 1 150 ? 15.667 6.820 -18.702 1.00 91.31 150 PRO A C 1
ATOM 1124 O O . PRO A 1 150 ? 14.702 7.479 -18.314 1.00 91.31 150 PRO A O 1
ATOM 1127 N N . CYS A 1 151 ? 16.103 6.878 -19.965 1.00 90.38 151 CYS A N 1
ATOM 1128 C CA . CYS A 1 151 ? 15.488 7.706 -21.000 1.00 90.38 151 CYS A CA 1
ATOM 1129 C C . CYS A 1 151 ? 15.552 7.026 -22.373 1.00 90.38 151 CYS A C 1
ATOM 1131 O O . CYS A 1 151 ? 16.212 7.492 -23.303 1.00 90.38 151 CYS A O 1
ATOM 1133 N N . GLY A 1 152 ? 14.843 5.909 -22.510 1.00 87.19 152 GLY A N 1
ATOM 1134 C CA . GLY A 1 152 ? 14.590 5.309 -23.808 1.00 87.19 152 GLY A CA 1
ATOM 1135 C C . GLY A 1 152 ? 13.483 6.038 -24.569 1.00 87.19 152 GLY A C 1
ATOM 1136 O O . GLY A 1 152 ? 12.667 6.763 -23.996 1.00 87.19 152 GLY A O 1
ATOM 1137 N N . SER A 1 153 ? 13.439 5.840 -25.886 1.00 85.50 153 SER A N 1
ATOM 1138 C CA . SER A 1 153 ? 12.404 6.435 -26.732 1.00 85.50 153 SER A CA 1
ATOM 1139 C C . SER A 1 153 ? 11.084 5.669 -26.621 1.00 85.50 153 SER A C 1
ATOM 1141 O O . SER A 1 153 ? 11.072 4.467 -26.889 1.00 85.50 153 SER A O 1
ATOM 1143 N N . ALA A 1 154 ? 9.967 6.365 -26.391 1.00 82.69 154 ALA A N 1
ATOM 1144 C CA . ALA A 1 154 ? 8.618 5.776 -26.394 1.00 82.69 154 ALA A CA 1
ATOM 1145 C C . ALA A 1 154 ? 8.241 5.042 -27.701 1.00 82.69 154 ALA A C 1
ATOM 1147 O O . ALA A 1 154 ? 7.334 4.218 -27.718 1.00 82.69 154 ALA A O 1
ATOM 1148 N N . CYS A 1 155 ? 8.946 5.337 -28.793 1.00 86.56 155 CYS A N 1
ATOM 1149 C CA . CYS A 1 155 ? 8.747 4.757 -30.117 1.00 86.56 155 CYS A CA 1
ATOM 1150 C C . CYS A 1 155 ? 9.754 3.655 -30.473 1.00 86.56 155 CYS A C 1
ATOM 1152 O O . CYS A 1 155 ? 10.116 3.504 -31.643 1.00 86.56 155 CYS A O 1
ATOM 1154 N N . ARG A 1 156 ? 10.300 2.932 -29.496 1.00 84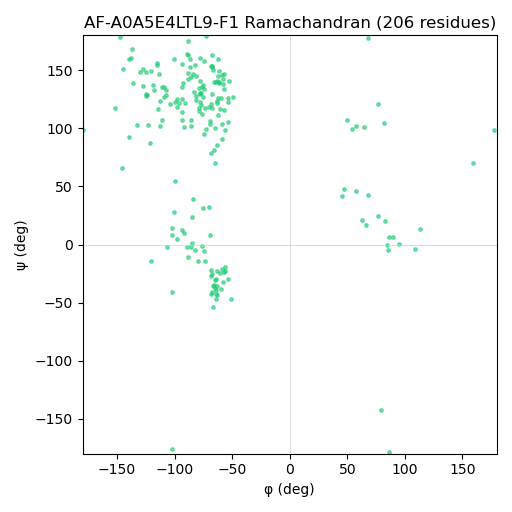.50 156 ARG A N 1
ATOM 1155 C CA . ARG A 1 156 ? 11.219 1.830 -29.801 1.00 84.50 156 ARG A CA 1
ATOM 1156 C C . ARG A 1 156 ? 10.550 0.864 -30.800 1.00 84.50 156 ARG A C 1
ATOM 1158 O O . ARG A 1 156 ? 9.466 0.364 -30.525 1.00 84.50 156 ARG A O 1
ATOM 1165 N N . GLY A 1 157 ? 11.178 0.638 -31.957 1.00 79.69 157 GLY A N 1
ATOM 1166 C CA . GLY A 1 157 ? 10.644 -0.219 -33.029 1.00 79.69 157 GLY A CA 1
ATOM 1167 C C . GLY A 1 157 ? 9.690 0.467 -34.017 1.00 79.69 157 GLY A C 1
ATOM 1168 O O . GLY A 1 157 ? 9.119 -0.205 -34.872 1.00 79.69 157 GLY A O 1
ATOM 1169 N N . ALA A 1 158 ? 9.503 1.787 -33.930 1.00 83.94 158 ALA A N 1
ATOM 1170 C CA . ALA A 1 158 ? 8.741 2.527 -34.932 1.00 83.94 158 ALA A CA 1
ATOM 1171 C C . ALA A 1 158 ? 9.459 2.560 -36.293 1.00 83.94 158 ALA A C 1
ATOM 1173 O O . ALA A 1 158 ? 10.686 2.483 -36.372 1.00 83.94 158 ALA A O 1
ATOM 1174 N N . LEU A 1 159 ? 8.677 2.708 -37.368 1.00 81.00 159 LEU A N 1
ATOM 1175 C CA . LEU A 1 159 ? 9.194 2.804 -38.733 1.00 81.00 159 LEU A CA 1
ATOM 1176 C C . LEU A 1 159 ? 10.108 4.023 -38.894 1.00 81.00 159 LEU A C 1
ATOM 1178 O O . LEU A 1 159 ? 9.895 5.067 -38.263 1.00 81.00 159 LEU A O 1
ATOM 1182 N N . GLU A 1 160 ? 11.090 3.903 -39.788 1.00 77.88 160 GLU A N 1
ATOM 1183 C CA . GLU A 1 160 ? 11.975 5.008 -40.150 1.00 77.88 160 GLU A CA 1
ATOM 1184 C C . GLU A 1 160 ? 11.155 6.238 -40.579 1.00 77.88 160 GLU A C 1
ATOM 1186 O O . GLU A 1 160 ? 10.278 6.155 -41.438 1.00 77.88 160 GLU A O 1
ATOM 1191 N N . GLY A 1 161 ? 11.414 7.386 -39.943 1.00 78.31 161 GLY A N 1
ATOM 1192 C CA . GLY A 1 161 ? 10.681 8.638 -40.182 1.00 78.31 161 GLY A CA 1
ATOM 1193 C C . GLY A 1 161 ? 9.514 8.912 -39.225 1.00 78.31 161 GLY A C 1
ATOM 1194 O O . GLY A 1 161 ? 8.877 9.961 -39.335 1.00 78.31 161 GLY A O 1
ATOM 1195 N N . THR A 1 162 ? 9.246 8.030 -38.258 1.00 83.94 162 THR A N 1
ATOM 1196 C CA . THR A 1 162 ? 8.268 8.311 -37.196 1.00 83.94 162 THR A CA 1
ATOM 1197 C C . THR A 1 162 ? 8.796 9.409 -36.271 1.00 83.94 162 THR A C 1
ATOM 1199 O O . THR A 1 162 ? 9.855 9.269 -35.660 1.00 83.94 162 THR A O 1
ATOM 1202 N N . ILE A 1 163 ? 8.057 10.515 -36.154 1.00 81.62 163 ILE A N 1
ATOM 1203 C CA . ILE A 1 163 ? 8.382 11.591 -35.212 1.00 81.62 163 ILE A CA 1
ATOM 1204 C C . ILE A 1 163 ? 7.970 11.145 -33.816 1.00 81.62 163 ILE A C 1
ATOM 1206 O O . ILE A 1 163 ? 6.795 10.899 -33.549 1.00 81.62 163 ILE A O 1
ATOM 1210 N N . CYS A 1 164 ? 8.946 11.085 -32.922 1.00 81.44 164 CYS A N 1
ATOM 1211 C CA . CYS A 1 164 ? 8.749 10.626 -31.560 1.00 81.44 164 CYS A CA 1
ATOM 1212 C C . CYS A 1 164 ? 8.857 11.779 -30.588 1.00 81.44 164 CYS A C 1
ATOM 1214 O O . CYS A 1 164 ? 9.751 12.620 -30.682 1.00 81.44 164 CYS A O 1
ATOM 1216 N N . THR A 1 165 ? 7.929 11.822 -29.641 1.00 79.25 165 THR A N 1
ATOM 1217 C CA . THR A 1 165 ? 8.003 12.766 -28.535 1.00 79.25 165 THR A CA 1
ATOM 1218 C C . THR A 1 165 ? 9.275 12.494 -27.737 1.00 79.25 165 THR A C 1
ATOM 1220 O O . THR A 1 165 ? 9.592 11.335 -27.470 1.00 79.25 165 THR A O 1
ATOM 1223 N N . LEU A 1 166 ? 9.971 13.545 -27.293 1.00 78.62 166 LEU A N 1
ATOM 1224 C CA . LEU A 1 166 ? 11.148 13.460 -26.407 1.00 78.62 166 LEU A CA 1
ATOM 1225 C C . LEU A 1 166 ? 10.780 13.023 -24.972 1.00 78.62 166 LEU A C 1
ATOM 1227 O O . LEU A 1 166 ? 11.378 13.462 -23.994 1.00 78.62 166 LEU A O 1
ATOM 1231 N N . GLN A 1 167 ? 9.750 12.193 -24.832 1.00 82.00 167 GLN A N 1
ATOM 1232 C CA . GLN A 1 167 ? 9.333 11.623 -23.565 1.00 82.00 167 GLN A CA 1
ATOM 1233 C C . GLN A 1 167 ? 10.265 10.461 -23.231 1.00 82.00 167 GLN A C 1
ATOM 1235 O O . GLN A 1 167 ? 10.318 9.471 -23.961 1.00 82.00 167 GLN A O 1
ATOM 1240 N N . CYS A 1 168 ? 10.988 10.601 -22.123 1.00 86.75 168 CYS A N 1
ATOM 1241 C CA . CYS A 1 168 ? 11.794 9.530 -21.561 1.00 86.75 168 CYS A CA 1
ATOM 1242 C C . CYS A 1 168 ? 10.877 8.418 -21.052 1.00 86.75 168 CYS A C 1
ATOM 1244 O O . CYS A 1 168 ? 10.098 8.629 -20.120 1.00 86.75 168 CYS A O 1
ATOM 1246 N N . VAL A 1 169 ? 10.997 7.233 -21.643 1.00 87.62 169 VAL A N 1
ATOM 1247 C CA . VAL A 1 169 ? 10.394 6.009 -21.119 1.00 87.62 169 VAL A CA 1
ATOM 1248 C C . VAL A 1 169 ? 11.508 5.146 -20.548 1.00 87.62 169 VAL A C 1
ATOM 1250 O O . VAL A 1 169 ? 12.529 4.919 -21.194 1.00 87.62 169 VAL A O 1
ATOM 1253 N N . GLN A 1 170 ? 11.330 4.705 -19.309 1.00 90.06 170 GLN A N 1
ATOM 1254 C CA . GLN A 1 170 ? 12.319 3.890 -18.614 1.00 90.06 170 GLN A CA 1
ATOM 1255 C C . GLN A 1 170 ? 12.239 2.440 -19.100 1.00 90.06 170 GLN A C 1
ATOM 1257 O O . GLN A 1 170 ? 11.156 1.851 -19.114 1.00 90.06 170 GLN A O 1
ATOM 1262 N N . TYR A 1 171 ? 13.382 1.863 -19.470 1.00 90.38 171 TYR A N 1
ATOM 1263 C CA . TYR A 1 171 ? 13.498 0.468 -19.896 1.00 90.38 171 TYR A CA 1
ATOM 1264 C C . TYR A 1 171 ? 14.587 -0.258 -19.107 1.00 90.38 171 TYR A C 1
ATOM 1266 O O . TYR A 1 171 ? 15.592 0.332 -18.717 1.00 90.38 171 TYR A O 1
ATOM 1274 N N . CYS A 1 172 ? 14.419 -1.568 -18.944 1.00 94.06 172 CYS A N 1
ATOM 1275 C CA . CYS A 1 172 ? 15.539 -2.468 -18.701 1.00 94.06 172 CYS A CA 1
ATOM 1276 C C . CYS A 1 172 ? 15.819 -3.205 -20.000 1.00 94.06 172 CYS A C 1
ATOM 1278 O O . CYS A 1 172 ? 14.931 -3.870 -20.539 1.00 94.06 172 CYS A O 1
ATOM 1280 N N . GLU A 1 173 ? 17.027 -3.049 -20.506 1.00 94.38 173 GLU A N 1
ATOM 1281 C CA . GLU A 1 173 ? 17.488 -3.683 -21.723 1.00 94.38 173 GLU A CA 1
ATOM 1282 C C . GLU A 1 173 ? 18.084 -5.055 -21.405 1.00 94.38 173 GLU A C 1
ATOM 1284 O O . GLU A 1 173 ? 18.745 -5.257 -20.381 1.00 94.38 173 GLU A O 1
ATOM 1289 N N . CYS A 1 174 ? 17.826 -6.001 -22.298 1.00 94.31 174 CYS A N 1
ATOM 1290 C CA . CYS A 1 174 ? 18.178 -7.408 -22.159 1.00 94.31 174 CYS A CA 1
ATOM 1291 C C . CYS A 1 174 ? 18.725 -7.959 -23.484 1.00 94.31 174 CYS A C 1
ATOM 1293 O O . CYS A 1 174 ? 18.498 -7.382 -24.549 1.00 94.31 174 CYS A O 1
ATOM 1295 N N . GLY A 1 175 ? 19.452 -9.073 -23.434 1.00 92.38 175 GLY A N 1
ATOM 1296 C CA . GLY A 1 175 ? 20.118 -9.663 -24.594 1.00 92.38 175 GLY A CA 1
ATOM 1297 C C . GLY A 1 175 ? 21.434 -8.971 -24.958 1.00 92.38 175 GLY A C 1
ATOM 1298 O O . GLY A 1 175 ? 22.218 -8.591 -24.082 1.00 92.38 175 GLY A O 1
ATOM 1299 N N . GLY A 1 176 ? 21.687 -8.852 -26.262 1.00 89.19 176 GLY A N 1
ATOM 1300 C CA . GLY A 1 176 ? 22.934 -8.330 -26.813 1.00 89.19 176 GLY A CA 1
ATOM 1301 C C . GLY A 1 176 ? 24.160 -9.212 -26.583 1.00 89.19 176 GLY A C 1
ATOM 1302 O O . GLY A 1 176 ? 24.123 -10.229 -25.893 1.00 89.19 176 GLY A O 1
ATOM 1303 N N . ILE A 1 177 ? 25.296 -8.766 -27.122 1.00 87.56 177 ILE A N 1
ATOM 1304 C CA . ILE A 1 177 ? 26.600 -9.430 -26.942 1.00 87.56 177 ILE A CA 1
ATOM 1305 C C . ILE A 1 177 ? 27.043 -9.506 -25.471 1.00 87.56 177 ILE A C 1
ATOM 1307 O O . ILE A 1 177 ? 27.830 -10.374 -25.101 1.00 87.56 177 ILE A O 1
ATOM 1311 N N . ALA A 1 178 ? 26.535 -8.598 -24.632 1.00 85.94 178 A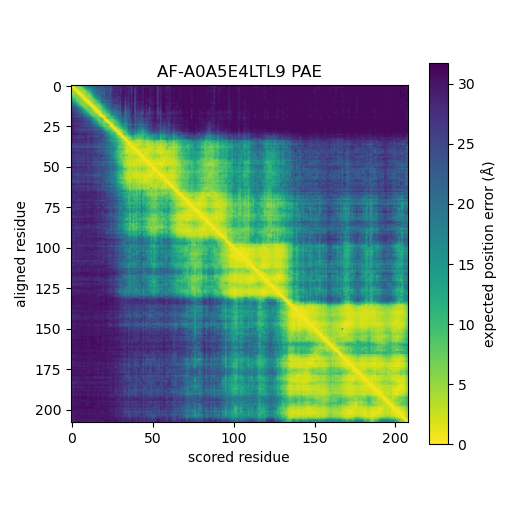LA A N 1
ATOM 1312 C CA . ALA A 1 178 ? 26.823 -8.557 -23.203 1.00 85.94 178 ALA A CA 1
ATOM 1313 C C . ALA A 1 178 ? 26.000 -9.572 -22.387 1.00 85.94 178 ALA A C 1
ATOM 1315 O O . ALA A 1 178 ? 26.342 -9.822 -21.234 1.00 85.94 178 ALA A O 1
ATOM 1316 N N . GLY A 1 179 ? 24.946 -10.165 -22.964 1.00 88.56 179 GLY A N 1
ATOM 1317 C CA . GLY A 1 179 ? 24.127 -11.181 -22.298 1.00 88.56 179 GLY A CA 1
ATOM 1318 C C . GLY A 1 179 ? 23.302 -10.645 -21.125 1.00 88.56 179 GLY A C 1
ATOM 1319 O O . GLY A 1 179 ? 23.241 -11.289 -20.078 1.00 88.56 179 GLY A O 1
ATOM 1320 N N . PHE A 1 180 ? 22.691 -9.468 -21.276 1.00 94.31 180 PHE A N 1
ATOM 1321 C CA . PHE A 1 180 ? 21.866 -8.855 -20.232 1.00 94.31 180 PHE A CA 1
ATOM 1322 C C . PHE A 1 180 ? 20.596 -9.672 -19.951 1.00 94.31 180 PHE A C 1
ATOM 1324 O O . PHE A 1 180 ? 19.940 -10.144 -20.882 1.00 94.31 180 PHE A O 1
ATOM 1331 N N . ASN A 1 181 ? 20.210 -9.794 -18.680 1.00 93.56 181 ASN A N 1
ATOM 1332 C CA . ASN A 1 181 ? 19.066 -10.611 -18.260 1.00 93.56 181 ASN A CA 1
ATOM 1333 C C . ASN A 1 181 ? 17.940 -9.771 -17.646 1.00 93.56 181 ASN A C 1
ATOM 1335 O O . ASN A 1 181 ? 18.156 -8.670 -17.142 1.00 93.56 181 ASN A O 1
ATOM 1339 N N . CYS A 1 182 ? 16.722 -10.310 -17.699 1.00 93.81 182 CYS A N 1
ATOM 1340 C CA . CYS A 1 182 ? 15.551 -9.720 -17.057 1.00 93.81 182 CYS A CA 1
ATOM 1341 C C . CYS A 1 182 ? 15.331 -10.301 -15.650 1.00 93.81 182 CYS A C 1
ATOM 1343 O O . CYS A 1 182 ? 15.733 -11.436 -15.399 1.00 93.81 182 CYS A O 1
ATOM 1345 N N . PRO A 1 183 ? 14.662 -9.564 -14.741 1.00 91.94 183 PRO A N 1
ATOM 1346 C CA . PRO A 1 183 ? 14.225 -10.107 -13.452 1.00 91.94 183 PRO A CA 1
ATOM 1347 C C . PRO A 1 183 ? 13.215 -11.254 -13.614 1.00 91.94 183 PRO A C 1
ATOM 1349 O O . PRO A 1 183 ? 12.515 -11.306 -14.619 1.00 91.94 183 PRO A O 1
ATOM 1352 N N . ASP A 1 184 ? 13.061 -12.099 -12.589 1.00 88.19 184 ASP A N 1
ATOM 1353 C CA . ASP A 1 184 ? 12.261 -13.342 -12.639 1.00 88.19 184 ASP A CA 1
ATOM 1354 C C . ASP A 1 184 ? 10.803 -13.180 -13.120 1.00 88.19 184 ASP A C 1
ATOM 1356 O O . ASP A 1 184 ? 10.234 -14.098 -13.705 1.00 88.19 184 ASP A O 1
ATOM 1360 N N . SER A 1 185 ? 10.175 -12.023 -12.887 1.00 86.31 185 SER A N 1
ATOM 1361 C CA . SER A 1 185 ? 8.797 -11.729 -13.318 1.00 86.31 185 SER A CA 1
ATOM 1362 C C . SER A 1 185 ? 8.694 -11.054 -14.693 1.00 86.31 185 SER A C 1
ATOM 1364 O O . SER A 1 185 ? 7.614 -10.598 -15.081 1.00 86.31 185 SER A O 1
ATOM 1366 N N . TYR A 1 186 ? 9.800 -10.984 -15.435 1.00 91.06 186 TYR A N 1
ATOM 1367 C CA . TYR A 1 186 ? 9.903 -10.320 -16.727 1.00 91.06 186 TYR A CA 1
ATOM 1368 C C . TYR A 1 186 ? 10.552 -11.231 -17.769 1.00 91.06 186 TYR A C 1
ATOM 1370 O O . TYR A 1 186 ? 11.441 -12.023 -17.472 1.00 91.06 186 TYR A O 1
ATOM 1378 N N . TYR A 1 187 ? 10.148 -11.069 -19.024 1.00 92.31 187 TYR A N 1
ATOM 1379 C CA . TYR A 1 187 ? 10.747 -11.747 -20.166 1.00 92.31 187 TYR A CA 1
ATOM 1380 C C . TYR A 1 187 ? 11.299 -10.727 -21.163 1.00 92.31 187 TYR A C 1
ATOM 1382 O O . TYR A 1 187 ? 10.790 -9.610 -21.285 1.00 92.31 187 TYR A O 1
ATOM 1390 N N . CYS A 1 188 ? 12.364 -11.109 -21.865 1.00 92.69 188 CYS A N 1
ATOM 1391 C CA . CYS A 1 188 ? 12.999 -10.257 -22.864 1.00 92.69 188 CYS A CA 1
ATOM 1392 C C . CYS A 1 188 ? 12.240 -10.327 -24.197 1.00 92.69 188 CYS A C 1
ATOM 1394 O O . CYS A 1 188 ? 11.980 -11.416 -24.710 1.00 92.69 188 CYS A O 1
ATOM 1396 N N . THR A 1 189 ? 11.870 -9.174 -24.752 1.00 91.75 189 THR A N 1
ATOM 1397 C CA . THR A 1 189 ? 11.107 -9.045 -26.007 1.00 91.75 189 THR A CA 1
ATOM 1398 C C . THR A 1 189 ? 11.505 -7.775 -26.761 1.00 91.75 189 THR A C 1
ATOM 1400 O O . THR A 1 189 ? 12.341 -7.010 -26.292 1.00 91.75 189 THR A O 1
ATOM 1403 N N . ASP A 1 190 ? 10.911 -7.538 -27.932 1.00 90.25 190 ASP A N 1
ATOM 1404 C CA . ASP A 1 190 ? 11.131 -6.353 -28.775 1.00 90.25 190 ASP A CA 1
ATOM 1405 C C . ASP A 1 190 ? 12.611 -6.189 -29.167 1.00 90.25 190 ASP A C 1
ATOM 1407 O O . ASP A 1 190 ? 13.213 -5.115 -29.056 1.00 90.25 190 ASP A O 1
ATOM 1411 N N . TYR A 1 191 ? 13.204 -7.305 -29.588 1.00 91.06 191 TYR A N 1
ATOM 1412 C CA . TYR A 1 191 ? 14.577 -7.380 -30.065 1.00 91.06 191 TYR A CA 1
ATOM 1413 C C . TYR A 1 191 ? 14.766 -6.533 -31.322 1.00 91.06 191 TYR A C 1
ATOM 1415 O O . TYR A 1 191 ? 14.069 -6.724 -32.318 1.00 91.06 191 TYR A O 1
ATOM 1423 N N . LEU A 1 192 ? 15.744 -5.627 -31.284 1.00 87.62 192 LEU A N 1
ATOM 1424 C CA . LEU A 1 192 ? 16.146 -4.821 -32.433 1.00 87.62 192 LEU A CA 1
ATOM 1425 C C . LEU A 1 192 ? 17.653 -4.991 -32.708 1.00 87.62 192 LEU A C 1
ATOM 1427 O O . LEU A 1 192 ? 18.447 -4.806 -31.779 1.00 87.62 192 LEU A O 1
ATOM 1431 N N . PRO A 1 193 ? 18.057 -5.296 -33.961 1.00 85.56 193 PRO A N 1
ATOM 1432 C CA . PRO A 1 193 ? 17.201 -5.703 -35.086 1.00 85.56 193 PRO A CA 1
ATOM 1433 C C . PRO A 1 193 ? 16.582 -7.098 -34.867 1.00 85.56 193 PRO A C 1
ATOM 1435 O O . PRO A 1 193 ? 17.139 -7.931 -34.155 1.00 85.56 193 PRO A O 1
ATOM 1438 N N . GLU A 1 194 ? 15.425 -7.364 -35.478 1.00 81.81 194 GLU A N 1
ATOM 1439 C CA . GLU A 1 194 ? 14.763 -8.670 -35.358 1.00 81.81 194 GLU A CA 1
ATOM 1440 C C . GLU A 1 194 ? 15.650 -9.797 -35.921 1.00 81.81 194 GLU A C 1
ATOM 1442 O O . GLU A 1 194 ? 16.260 -9.656 -36.981 1.00 81.81 194 GLU A O 1
ATOM 1447 N N . ASN A 1 195 ? 15.684 -10.944 -35.234 1.00 79.94 195 ASN A N 1
ATOM 1448 C CA . ASN A 1 195 ? 16.429 -12.153 -35.622 1.00 79.94 195 ASN A CA 1
ATOM 1449 C C . ASN A 1 195 ? 17.967 -12.045 -35.617 1.00 79.94 195 ASN A C 1
ATOM 1451 O O . ASN A 1 195 ? 18.635 -12.911 -36.186 1.00 79.94 195 ASN A O 1
ATOM 1455 N N . ALA A 1 196 ? 18.547 -11.038 -34.962 1.00 86.00 196 ALA A N 1
ATOM 1456 C CA . ALA A 1 196 ? 19.990 -10.986 -34.738 1.00 86.00 196 ALA A CA 1
ATOM 1457 C C . ALA A 1 196 ? 20.376 -11.608 -33.383 1.00 86.00 196 ALA A C 1
ATOM 1459 O O . ALA A 1 196 ? 19.701 -11.409 -32.374 1.00 86.00 196 ALA A O 1
ATOM 1460 N N . ALA A 1 197 ? 21.472 -12.374 -33.354 1.00 80.38 197 ALA A N 1
ATOM 1461 C CA . ALA A 1 197 ? 21.955 -13.040 -32.137 1.00 80.38 197 ALA A CA 1
ATOM 1462 C C . ALA A 1 197 ? 22.482 -12.048 -31.081 1.00 80.38 197 ALA A C 1
ATOM 1464 O O . ALA A 1 197 ? 22.531 -12.361 -29.896 1.00 80.38 197 ALA A O 1
ATOM 1465 N N . ASP A 1 198 ? 22.861 -10.852 -31.519 1.00 85.94 198 ASP A N 1
ATOM 1466 C CA . ASP A 1 198 ? 23.304 -9.710 -30.726 1.00 85.94 198 ASP A CA 1
ATOM 1467 C C . ASP A 1 198 ? 22.213 -8.635 -30.578 1.00 85.94 198 ASP A C 1
ATOM 1469 O O . ASP A 1 198 ? 22.501 -7.516 -30.151 1.00 85.94 198 ASP A O 1
ATOM 1473 N N . ALA A 1 199 ? 20.956 -8.958 -30.904 1.00 89.75 199 ALA A N 1
ATOM 1474 C CA . ALA A 1 199 ? 19.852 -8.020 -30.770 1.00 89.75 199 ALA A CA 1
ATOM 1475 C C . ALA A 1 199 ? 19.606 -7.636 -29.305 1.00 89.75 199 ALA A C 1
ATOM 1477 O O . ALA A 1 199 ? 19.618 -8.475 -28.396 1.00 89.75 199 ALA A O 1
ATOM 1478 N N . MET A 1 200 ? 19.316 -6.354 -29.093 1.00 91.75 200 MET A N 1
ATOM 1479 C CA . MET A 1 200 ? 18.956 -5.805 -27.788 1.00 91.75 200 MET A CA 1
ATOM 1480 C C . MET A 1 200 ? 17.434 -5.734 -27.665 1.00 91.75 200 MET A C 1
ATOM 1482 O O . MET A 1 200 ? 16.769 -5.061 -28.460 1.00 91.75 200 MET A O 1
ATOM 1486 N N . GLY A 1 201 ? 16.885 -6.396 -26.653 1.00 92.81 201 GLY A N 1
ATOM 1487 C CA . GLY A 1 201 ? 15.473 -6.341 -26.288 1.00 92.81 201 GLY A CA 1
ATOM 1488 C C . GLY A 1 201 ? 15.214 -5.445 -25.077 1.00 92.81 201 GLY A C 1
ATOM 1489 O O . GLY A 1 201 ? 16.123 -4.814 -24.533 1.00 92.81 201 GLY A O 1
ATOM 1490 N N . ILE A 1 202 ? 13.957 -5.415 -24.643 1.00 93.38 202 ILE A N 1
ATOM 1491 C CA . ILE A 1 202 ? 13.514 -4.829 -23.377 1.00 93.38 202 ILE A CA 1
ATOM 1492 C C . ILE A 1 202 ? 12.734 -5.853 -22.553 1.00 93.38 202 ILE A C 1
ATOM 1494 O O . ILE A 1 202 ? 12.034 -6.715 -23.088 1.00 93.38 202 ILE A O 1
ATOM 1498 N N . CYS A 1 203 ? 12.839 -5.743 -21.235 1.00 93.06 203 CYS A N 1
ATOM 1499 C CA . CYS A 1 203 ? 12.112 -6.595 -20.307 1.00 93.06 203 CYS A CA 1
ATOM 1500 C C . CYS A 1 203 ? 10.653 -6.144 -20.181 1.00 93.06 203 CYS A C 1
ATOM 1502 O O . CYS A 1 203 ? 10.383 -5.011 -19.776 1.00 93.06 203 CYS A O 1
ATOM 1504 N N . LYS A 1 204 ? 9.708 -7.044 -20.465 1.00 91.00 204 LYS A N 1
ATOM 1505 C CA . LYS A 1 204 ? 8.271 -6.844 -20.221 1.00 91.00 204 LYS A CA 1
ATOM 1506 C C . LYS A 1 204 ? 7.762 -7.803 -19.148 1.00 91.00 204 LYS A C 1
ATOM 1508 O O . LYS A 1 204 ? 8.290 -8.909 -19.045 1.00 91.00 204 LYS A O 1
ATOM 1513 N N . PRO A 1 205 ? 6.774 -7.396 -18.331 1.00 88.88 205 PRO A N 1
ATOM 1514 C CA . PRO A 1 205 ? 6.213 -8.271 -17.311 1.00 88.88 205 PRO A CA 1
ATOM 1515 C C . PRO A 1 205 ? 5.546 -9.478 -17.970 1.00 88.88 205 PRO A C 1
ATOM 1517 O O . PRO A 1 205 ? 4.896 -9.345 -19.007 1.00 88.88 205 PRO A O 1
ATOM 1520 N N . ILE A 1 206 ? 5.694 -10.652 -17.364 1.00 83.44 206 ILE A N 1
ATOM 1521 C CA . ILE A 1 206 ? 5.000 -11.863 -17.805 1.00 83.44 206 ILE A CA 1
ATOM 1522 C C . ILE A 1 206 ? 3.509 -11.671 -17.488 1.00 83.44 206 ILE A C 1
ATOM 1524 O O . ILE A 1 206 ? 3.113 -11.679 -16.323 1.00 83.44 206 ILE A O 1
ATOM 1528 N N . SER A 1 207 ? 2.680 -11.438 -18.507 1.00 69.8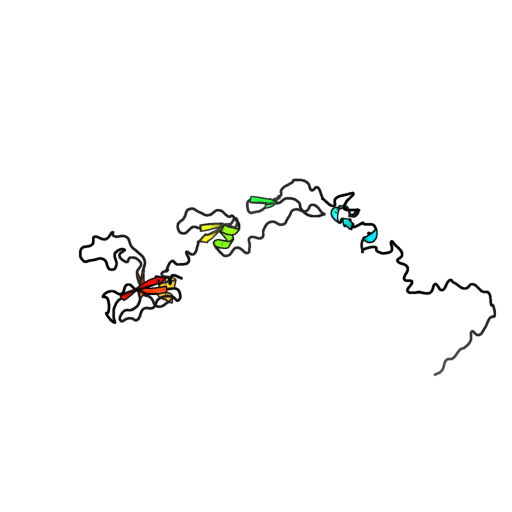8 207 SER A N 1
ATOM 1529 C CA . SER A 1 207 ? 1.224 -11.403 -18.339 1.00 69.88 207 SER A CA 1
ATOM 1530 C C . SER A 1 207 ? 0.717 -12.820 -18.066 1.00 69.88 207 SER A C 1
ATOM 1532 O O . SER A 1 207 ? 0.898 -13.690 -18.920 1.00 69.88 207 SER A O 1
ATOM 1534 N N . ASN A 1 208 ? 0.103 -13.042 -16.900 1.00 51.97 208 ASN A N 1
ATOM 1535 C CA . ASN A 1 208 ? -0.750 -14.212 -16.655 1.00 51.97 208 ASN A CA 1
ATOM 1536 C C . ASN A 1 208 ? -2.091 -14.059 -17.375 1.00 51.97 208 ASN A C 1
ATOM 1538 O O . ASN A 1 208 ? -2.625 -12.926 -17.361 1.00 51.97 208 ASN A O 1
#

Sequence (208 aa):
MKMFIFAMLVFAGGLLFFGCLGDNQPGNGTVVGNDSDSHGCKLSAGYNWCDAKQKCIRPWEENCTVMCPDDARVCPDGSAVGRTGPNCTFAPCPDYSNITNFDECAAAGYPILESYPPQCRTPDNRTFVQKINGTLTEVTCTTAGGHWNPCGSACRGALEGTICTLQCVQYCECGGIAGFNCPDSYYCTDYLPENAADAMGICKPISN